Protein AF-A0A8R2M0D0-F1 (afdb_monomer)

pLDDT: mean 74.2, std 26.83, range [22.42, 98.44]

Sequence (277 aa):
MDLNPAKCYSIHFSRRKTRSHYNYTINHSIIKEVDSIRDLGVEVDRELRFHVHIEKICSKAFKSLGFVLRNSRDFTRPETKILLYNSYVRSTLEYCSVTWNPFYDVYKKKLERVQKRFLWHLAFSCNVAKTIQSYPARLKYFHMSSLSERRRTLDLLFLHKLVNEEYDAPDLLSLLNFNVPLTSTRASKLMVFRVPRFYTNLASASASRSNGGVPASTHAASNETLQYPQDALSHFQVLNRRLDRRRTPDADALDSNMFIGITSSGDNVNSHYDYLI

Nearest PDB structures (foldseek):
  2odm-assembly1_B  TM=5.459E-01  e=6.575E+00  Staphylococcus aureus subsp. aureus MW2
  5jsb-assembly1_B  TM=2.958E-01  e=6.575E+00  synthetic construct

Foldseek 3Di:
DADDLVQFADEDADPDPDDDDDFDDGPNHTHHYDQWDADPNQIAGSDRQSPVVLVVLLVQLLVQLVVLCVVCVPPLDLVVSVVSSVVRRLCSLQVVCLRNVHPDVVSLVSSQVSVVVSLCSSCVSVVNNVVQPDPVSSCVVSVHDGSNVVSLVVNVVVVVCLVVVVDDDVVVVVPFAADDDPDDDPVSVVGRGDQDDDPDPSSCSVRCSVDPDDPPDDPDDDDDDPDDPCVVVVVVVVVVVVVVVPDDPPPPDDDDDDDDDTDRDDDDDDDDDDDDD

Mean predicted aligned error: 14.59 Å

Secondary structure (DSSP, 8-state):
----GGG-EE----S-SSPPP---EETTEEPEE-SEEEETTEEEETT---HHHHHHHHHHHHHHHHHHHHHTTT---HHHHHHHIIIIIIHHHHTTHHHH--SSHHHHHHHHHHHHHHHHHHHHHTT-TTT--SHHHHHHHTT---HHHHHHHHHHHHHHHHHTTSS--HHHHHT--B---SS--TTGGG--B-PPP-SSHHHHHHHGGGS----S----------PPPTHHHHHHHHHHHHHHTT--S----------------------------

Organism: Bombyx mori (NCBI:txid7091)

Structure (mmCIF, N/CA/C/O backbone):
data_AF-A0A8R2M0D0-F1
#
_entry.id   AF-A0A8R2M0D0-F1
#
loop_
_atom_site.group_PDB
_atom_site.id
_atom_site.type_symbol
_atom_site.label_atom_id
_atom_site.label_alt_id
_atom_site.label_comp_id
_atom_site.label_asym_id
_atom_site.label_entity_id
_atom_site.label_seq_id
_atom_site.pdbx_PDB_ins_code
_atom_site.Cartn_x
_atom_site.Cartn_y
_atom_site.Cartn_z
_atom_site.occupancy
_atom_site.B_iso_or_equiv
_atom_site.auth_seq_id
_atom_site.auth_comp_id
_atom_site.auth_asym_id
_atom_site.auth_atom_id
_atom_site.pdbx_PDB_model_num
ATOM 1 N N . MET A 1 1 ? -5.957 -21.402 26.971 1.00 66.31 1 MET A N 1
ATOM 2 C CA . MET A 1 1 ? -4.767 -20.664 26.499 1.00 66.31 1 MET A CA 1
ATOM 3 C C . MET A 1 1 ? -4.801 -19.300 27.156 1.00 66.31 1 MET A C 1
ATOM 5 O O . MET A 1 1 ? -5.797 -18.610 26.978 1.00 66.31 1 MET A O 1
ATOM 9 N N . ASP A 1 2 ? -3.762 -18.932 27.902 1.00 85.25 2 ASP A N 1
ATOM 10 C CA . ASP A 1 2 ? -3.704 -17.628 28.570 1.00 85.25 2 ASP A CA 1
ATOM 11 C C . ASP A 1 2 ? -3.045 -16.583 27.665 1.00 85.25 2 ASP A C 1
ATOM 13 O O . ASP A 1 2 ? -2.029 -16.839 27.015 1.00 85.25 2 ASP A O 1
ATOM 17 N N . LEU A 1 3 ? -3.637 -15.390 27.606 1.00 86.75 3 LEU A N 1
ATOM 18 C CA . LEU A 1 3 ? -3.110 -14.261 26.841 1.00 86.75 3 LEU A CA 1
ATOM 19 C C . LEU A 1 3 ? -1.944 -13.605 27.588 1.00 86.75 3 LEU A C 1
ATOM 21 O O . LEU A 1 3 ? -2.006 -13.426 28.800 1.00 86.75 3 LEU A O 1
ATOM 25 N N . ASN A 1 4 ? -0.906 -13.185 26.857 1.00 89.94 4 ASN A N 1
ATOM 26 C CA . ASN A 1 4 ? 0.204 -12.407 27.414 1.00 89.94 4 ASN A CA 1
ATOM 27 C C . ASN A 1 4 ? -0.151 -10.904 27.425 1.00 89.94 4 ASN A C 1
ATOM 29 O O . ASN A 1 4 ? -0.124 -10.283 26.353 1.00 89.94 4 ASN A O 1
ATOM 33 N N . PRO A 1 5 ? -0.413 -10.279 28.593 1.00 90.12 5 PRO A N 1
ATOM 34 C CA . PRO A 1 5 ? -0.849 -8.883 28.655 1.00 90.12 5 PRO A CA 1
ATOM 35 C C . PRO A 1 5 ? 0.192 -7.897 28.112 1.00 90.12 5 PRO A C 1
ATOM 37 O O . PRO A 1 5 ? -0.176 -6.876 27.542 1.00 90.12 5 PRO A O 1
ATOM 40 N N . ALA A 1 6 ? 1.488 -8.219 28.201 1.00 89.00 6 ALA A N 1
ATOM 41 C CA . ALA A 1 6 ? 2.561 -7.351 27.710 1.00 89.00 6 ALA A CA 1
ATOM 42 C C . ALA A 1 6 ? 2.591 -7.224 26.175 1.00 89.00 6 ALA A C 1
ATOM 44 O O . ALA A 1 6 ? 3.166 -6.273 25.642 1.00 89.00 6 ALA A O 1
ATOM 45 N N . LYS A 1 7 ? 1.977 -8.177 25.461 1.00 89.69 7 LYS A N 1
ATOM 46 C CA . LYS A 1 7 ? 1.808 -8.152 23.998 1.00 89.69 7 LYS A CA 1
ATOM 47 C C . LYS A 1 7 ? 0.428 -7.646 23.567 1.00 89.69 7 LYS A C 1
ATOM 49 O O . LYS A 1 7 ? 0.161 -7.589 22.369 1.00 89.69 7 LYS A O 1
ATOM 54 N N . CYS A 1 8 ? -0.443 -7.313 24.518 1.00 91.31 8 CYS A N 1
ATOM 55 C CA . CYS A 1 8 ? -1.776 -6.793 24.251 1.00 91.31 8 CYS A CA 1
ATOM 56 C C . CYS A 1 8 ? -1.748 -5.263 24.278 1.00 91.31 8 CYS A C 1
ATOM 58 O O . CYS A 1 8 ? -1.132 -4.650 25.151 1.00 91.31 8 CYS A O 1
ATOM 60 N N . TYR A 1 9 ? -2.452 -4.645 23.335 1.00 92.06 9 TYR A N 1
ATOM 61 C CA . TYR A 1 9 ? -2.593 -3.196 23.243 1.00 92.06 9 TYR A CA 1
ATOM 62 C C . TYR A 1 9 ? -4.064 -2.844 23.039 1.00 92.06 9 TYR A C 1
ATOM 64 O O . TYR A 1 9 ? -4.801 -3.613 22.422 1.00 92.06 9 TYR A O 1
ATOM 72 N N . SER A 1 10 ? -4.487 -1.684 23.534 1.00 92.06 10 SER A N 1
ATOM 73 C CA . SER A 1 10 ? -5.809 -1.129 23.255 1.00 92.06 10 SER A CA 1
ATOM 74 C C . SER A 1 10 ? -5.682 0.051 22.298 1.00 92.06 10 SER A C 1
ATOM 76 O O . SER A 1 10 ? -4.797 0.898 22.426 1.00 92.06 10 SER A O 1
ATOM 78 N N . ILE A 1 11 ? -6.573 0.107 21.314 1.00 91.94 11 ILE A N 1
ATOM 79 C CA . ILE A 1 11 ? -6.695 1.231 20.389 1.00 91.94 11 ILE A CA 1
ATOM 80 C C . ILE A 1 11 ? -8.163 1.639 20.314 1.00 91.94 11 ILE A C 1
ATOM 82 O O . ILE A 1 11 ? -9.056 0.798 20.215 1.00 91.94 11 ILE A O 1
ATOM 86 N N . HIS A 1 12 ? -8.417 2.942 20.392 1.00 89.50 12 HIS A N 1
ATOM 87 C CA . HIS A 1 12 ? -9.766 3.493 20.396 1.00 89.50 12 HIS A CA 1
ATOM 88 C C . HIS A 1 12 ? -10.077 4.180 19.072 1.00 89.50 12 HIS A C 1
ATOM 90 O O . HIS A 1 12 ? -9.453 5.181 18.717 1.00 89.50 12 HIS A O 1
ATOM 96 N N . PHE A 1 13 ? -11.101 3.685 18.381 1.00 89.75 13 PHE A N 1
ATOM 97 C CA . PHE A 1 13 ? -11.628 4.304 17.169 1.00 89.75 13 PHE A CA 1
ATOM 98 C C . PHE A 1 13 ? -12.876 5.117 17.510 1.00 89.75 13 PHE A C 1
ATOM 100 O 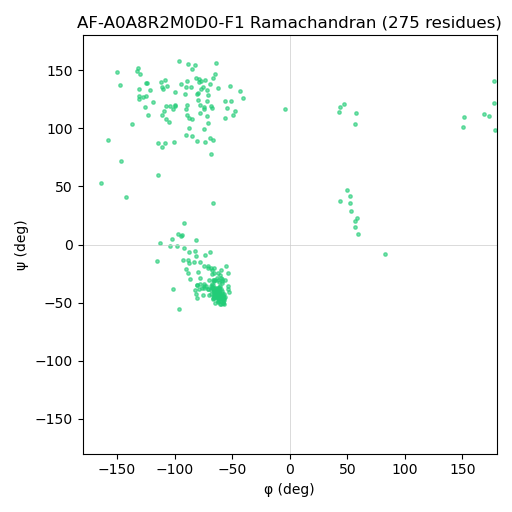O . PHE A 1 13 ? -13.868 4.588 18.009 1.00 89.75 13 PHE A O 1
ATOM 107 N N . SER A 1 14 ? -12.841 6.424 17.255 1.00 86.81 14 SER A N 1
ATOM 108 C CA . SER A 1 14 ? -13.975 7.311 17.514 1.00 86.81 14 SER A CA 1
ATOM 109 C C . SER A 1 14 ? -13.999 8.476 16.536 1.00 86.81 14 SER A C 1
ATOM 111 O O . SER A 1 14 ? -12.964 8.974 16.104 1.00 86.81 14 SER A O 1
ATOM 113 N N . ARG A 1 15 ? -15.208 8.947 16.214 1.00 83.75 15 ARG A N 1
ATOM 114 C CA . ARG A 1 15 ? -15.416 10.197 15.461 1.00 83.75 15 ARG A CA 1
ATOM 115 C C . ARG A 1 15 ? -15.482 11.430 16.369 1.00 83.75 15 ARG A C 1
ATOM 117 O O . ARG A 1 15 ? -15.586 12.548 15.868 1.00 83.75 15 ARG A O 1
ATOM 124 N N . ARG A 1 16 ? -15.483 11.247 17.695 1.00 85.25 16 ARG A N 1
ATOM 125 C CA . ARG A 1 16 ? -15.516 12.351 18.664 1.00 85.25 16 ARG A CA 1
ATOM 126 C C . ARG A 1 16 ? -14.148 13.033 18.709 1.00 85.25 16 ARG A C 1
ATOM 128 O O . ARG A 1 16 ? -13.123 12.368 18.656 1.00 85.25 16 ARG A O 1
ATOM 135 N N . LYS A 1 17 ? -14.142 14.365 18.832 1.00 79.94 17 LYS A N 1
ATOM 136 C CA . LYS A 1 17 ? -12.901 15.149 18.982 1.00 79.94 17 LYS A CA 1
ATOM 137 C C . LYS A 1 17 ? -12.241 14.938 20.345 1.00 79.94 17 LYS A C 1
ATOM 139 O O . LYS A 1 17 ? -11.028 15.058 20.460 1.00 79.94 17 LYS A O 1
ATOM 144 N N . THR A 1 18 ? -13.043 14.674 21.372 1.00 83.19 18 THR A N 1
ATOM 145 C CA . THR A 1 18 ? -12.571 14.447 22.735 1.00 83.19 18 THR A CA 1
ATOM 146 C C . THR A 1 18 ? -12.193 12.986 22.928 1.00 83.19 18 THR A C 1
ATOM 148 O O . THR A 1 18 ? -12.913 12.079 22.501 1.00 83.19 18 THR A O 1
ATOM 151 N N . ARG A 1 19 ? -11.043 12.769 23.568 1.00 79.50 19 ARG A N 1
ATOM 152 C CA . ARG A 1 19 ? -10.511 11.439 23.853 1.00 79.50 19 ARG A CA 1
ATOM 153 C C . ARG A 1 19 ? -11.212 10.875 25.086 1.00 79.50 19 ARG A C 1
ATOM 155 O O . ARG A 1 19 ? -11.305 11.550 26.108 1.00 79.50 19 ARG A O 1
ATOM 162 N N . SER A 1 20 ? -11.721 9.654 24.974 1.00 78.25 20 SER A N 1
ATOM 163 C CA . SER A 1 20 ? -12.230 8.898 26.116 1.00 78.25 20 SER A CA 1
ATOM 164 C C . SER A 1 20 ? -11.167 7.881 26.500 1.00 78.25 20 SER A C 1
ATOM 166 O O . SER A 1 20 ? -10.828 7.027 25.686 1.00 78.25 20 SER A O 1
ATOM 168 N N . HIS A 1 21 ? -10.623 8.019 27.705 1.00 81.50 21 HIS A N 1
ATOM 169 C CA . HIS A 1 21 ? -9.626 7.101 28.240 1.00 81.50 21 HIS A CA 1
ATOM 170 C C . HIS A 1 21 ? -10.317 5.988 29.015 1.00 81.50 21 HIS A C 1
ATOM 172 O O . HIS A 1 21 ? -11.152 6.260 29.880 1.00 81.50 21 HIS A O 1
ATOM 178 N N . TYR A 1 22 ? -9.954 4.748 28.703 1.00 85.38 22 TYR A N 1
ATOM 179 C CA . TYR A 1 22 ? -10.452 3.568 29.393 1.00 85.38 22 TYR A CA 1
ATOM 180 C C . TYR A 1 22 ? -9.278 2.679 29.785 1.00 85.38 22 TYR A C 1
ATOM 182 O O . TYR A 1 22 ? -8.452 2.314 28.951 1.00 85.38 22 TYR A O 1
ATOM 190 N N . ASN A 1 23 ? -9.230 2.307 31.062 1.00 89.81 23 ASN A N 1
ATOM 191 C CA . ASN A 1 23 ? -8.230 1.381 31.574 1.00 89.81 23 ASN A CA 1
ATOM 192 C C . ASN A 1 23 ? -8.770 -0.041 31.450 1.00 89.81 23 ASN A C 1
ATOM 194 O O . ASN A 1 23 ? -9.498 -0.515 32.321 1.00 89.81 23 ASN A O 1
ATOM 198 N N . TYR A 1 24 ? -8.431 -0.712 30.352 1.00 91.31 24 TYR A N 1
ATOM 199 C CA . TYR A 1 24 ? -8.717 -2.135 30.200 1.00 91.31 24 TYR A CA 1
ATOM 200 C C . TYR A 1 24 ? -7.693 -2.965 30.961 1.00 91.31 24 TYR A C 1
ATOM 202 O O . TYR A 1 24 ? -6.505 -2.638 30.972 1.00 91.31 24 TYR A O 1
ATOM 210 N N . THR A 1 25 ? -8.145 -4.060 31.563 1.00 92.81 25 THR A N 1
ATOM 211 C CA . THR A 1 25 ? -7.284 -5.003 32.274 1.00 92.81 25 THR A CA 1
ATOM 212 C C . THR A 1 25 ? -7.462 -6.416 31.721 1.00 92.81 25 THR A C 1
ATOM 214 O O . THR A 1 25 ? -8.575 -6.845 31.430 1.00 92.81 25 THR A O 1
ATOM 217 N N . ILE A 1 26 ? -6.353 -7.143 31.569 1.00 92.19 26 ILE A N 1
ATOM 218 C CA . ILE A 1 26 ? -6.315 -8.589 31.296 1.00 92.19 26 ILE A CA 1
ATOM 219 C C . ILE A 1 26 ? -5.456 -9.212 32.387 1.00 92.19 26 ILE A C 1
ATOM 221 O O . ILE A 1 26 ? -4.339 -8.751 32.612 1.00 92.19 26 ILE A O 1
ATOM 225 N N . ASN A 1 27 ? -5.959 -10.242 33.073 1.00 89.94 27 ASN A N 1
ATOM 226 C CA . ASN A 1 27 ? -5.247 -10.919 34.168 1.00 89.94 27 ASN A CA 1
ATOM 227 C C . ASN A 1 27 ? -4.688 -9.921 35.201 1.00 89.94 27 ASN A C 1
ATOM 229 O O . ASN A 1 27 ? -3.510 -9.956 35.550 1.00 89.94 27 ASN A O 1
ATOM 233 N N . HIS A 1 28 ? -5.524 -8.960 35.613 1.00 90.50 28 HIS A N 1
ATOM 234 C CA . HIS A 1 28 ? -5.175 -7.858 36.525 1.00 90.50 28 HIS A CA 1
ATOM 235 C C . HIS A 1 28 ? -4.040 -6.926 36.052 1.00 90.50 28 HIS A C 1
ATOM 237 O O . HIS A 1 28 ? -3.617 -6.045 36.795 1.00 90.50 28 HIS A O 1
ATOM 243 N N . SER A 1 29 ? -3.584 -7.062 34.806 1.00 92.06 29 SER A N 1
ATOM 244 C CA . SER A 1 29 ? -2.584 -6.192 34.186 1.00 92.06 29 SER A CA 1
ATOM 245 C C . SER A 1 29 ? -3.262 -5.159 33.293 1.00 92.06 29 SER A C 1
ATOM 247 O O . SER A 1 29 ? -4.110 -5.510 32.472 1.00 92.06 29 SER A O 1
ATOM 249 N N . ILE A 1 30 ? -2.893 -3.885 33.437 1.00 92.69 30 ILE A N 1
ATOM 250 C CA . ILE A 1 30 ? -3.431 -2.799 32.606 1.00 92.69 30 ILE A CA 1
ATOM 251 C C . ILE A 1 30 ? -2.880 -2.928 31.184 1.00 92.69 30 ILE A C 1
ATOM 253 O O . ILE A 1 30 ? -1.667 -3.011 30.980 1.00 92.69 30 ILE A O 1
ATOM 257 N N . ILE A 1 31 ? -3.773 -2.915 30.198 1.00 94.31 31 ILE A N 1
ATOM 258 C CA . ILE A 1 31 ? -3.412 -2.910 28.782 1.00 94.31 31 ILE A CA 1
ATOM 259 C C . ILE A 1 31 ? -2.961 -1.506 28.388 1.00 94.31 31 ILE A C 1
ATOM 261 O O . ILE A 1 31 ? -3.625 -0.511 28.684 1.00 94.31 31 ILE A O 1
ATOM 265 N N . LYS A 1 32 ? -1.846 -1.425 27.665 1.00 92.19 32 LYS A N 1
ATOM 266 C CA . LYS A 1 32 ? -1.332 -0.156 27.155 1.00 92.19 32 LYS A CA 1
ATOM 267 C C . LYS A 1 32 ? -2.198 0.374 26.006 1.00 92.19 32 LYS A C 1
ATOM 269 O O . LYS A 1 32 ? -2.315 -0.281 24.970 1.00 92.19 32 LYS A O 1
ATOM 274 N N . GLU A 1 33 ? -2.705 1.596 26.163 1.00 92.44 33 GLU A N 1
ATOM 275 C CA . GLU A 1 33 ? -3.341 2.358 25.081 1.00 92.44 33 GLU A CA 1
ATOM 276 C C . GLU A 1 33 ? -2.283 2.847 24.075 1.00 92.44 33 GLU A C 1
ATOM 278 O O . GLU A 1 33 ? -1.238 3.386 24.460 1.00 92.44 33 GLU A O 1
ATOM 283 N N . VAL A 1 34 ? -2.539 2.662 22.779 1.00 92.38 34 VAL A N 1
ATOM 284 C CA . VAL A 1 34 ? -1.658 3.089 21.681 1.00 92.38 34 VAL A CA 1
ATOM 285 C C . VAL A 1 34 ? -2.435 3.832 20.594 1.00 92.38 34 VAL A C 1
ATOM 287 O O . VAL A 1 34 ? -3.615 3.586 20.363 1.00 92.38 34 VAL A O 1
ATOM 290 N N . ASP A 1 35 ? -1.754 4.736 19.885 1.00 91.00 35 ASP A N 1
ATOM 291 C CA . ASP A 1 35 ? -2.341 5.491 18.764 1.00 91.00 35 ASP A CA 1
ATOM 292 C C . ASP A 1 35 ? -2.229 4.765 17.410 1.00 91.00 35 ASP A C 1
ATOM 294 O O . ASP A 1 35 ? -2.899 5.137 16.444 1.00 91.00 35 ASP A O 1
ATOM 298 N N . SER A 1 36 ? -1.364 3.753 17.331 1.00 92.31 36 SER A N 1
ATOM 299 C CA . SER A 1 36 ? -1.115 2.940 16.142 1.00 92.31 36 SER A CA 1
ATOM 300 C C . SER A 1 36 ? -0.760 1.519 16.563 1.00 92.31 36 SER A C 1
ATOM 302 O O . SER A 1 36 ? 0.020 1.332 17.502 1.00 92.31 36 SER A O 1
ATOM 304 N N . ILE A 1 37 ? -1.307 0.530 15.863 1.00 93.69 37 ILE A N 1
ATOM 305 C CA . ILE A 1 37 ? -1.013 -0.888 16.071 1.00 93.69 37 ILE A CA 1
ATOM 306 C C . ILE A 1 37 ? -0.681 -1.556 14.741 1.00 93.69 37 ILE A C 1
ATOM 308 O O . ILE A 1 37 ? -1.197 -1.184 13.686 1.00 93.69 37 ILE A O 1
ATOM 312 N N . ARG A 1 38 ? 0.212 -2.545 14.784 1.00 93.38 38 ARG A N 1
ATOM 313 C CA . ARG A 1 38 ? 0.515 -3.380 13.627 1.00 93.38 38 ARG A CA 1
ATOM 314 C C . ARG A 1 38 ? -0.244 -4.692 13.735 1.00 93.38 38 ARG A C 1
ATOM 316 O O . ARG A 1 38 ? 0.019 -5.461 14.651 1.00 93.38 38 ARG A O 1
ATOM 323 N N . ASP A 1 39 ? -1.091 -4.952 12.753 1.00 91.06 39 ASP A N 1
ATOM 324 C CA . ASP A 1 39 ? -1.892 -6.162 12.647 1.00 91.06 39 ASP A CA 1
ATOM 325 C C . ASP A 1 39 ? -1.685 -6.808 11.270 1.00 91.06 39 ASP A C 1
ATOM 327 O O . ASP A 1 39 ? -1.761 -6.133 10.242 1.00 91.06 39 ASP A O 1
ATOM 331 N N . LEU A 1 40 ? -1.327 -8.097 11.257 1.00 91.81 40 LEU A N 1
ATOM 332 C CA . LEU A 1 40 ? -1.004 -8.883 10.058 1.00 91.81 40 LEU A CA 1
ATOM 333 C C . LEU A 1 40 ? -0.117 -8.119 9.057 1.00 91.81 40 LEU A C 1
ATOM 335 O O . LEU A 1 40 ? -0.282 -8.192 7.847 1.00 91.81 40 LEU A O 1
ATOM 339 N N . GLY A 1 41 ? 0.838 -7.331 9.557 1.00 91.81 41 GLY A N 1
ATOM 340 C CA . GLY A 1 41 ? 1.754 -6.544 8.730 1.00 91.81 41 GLY A CA 1
ATOM 341 C C . GLY A 1 41 ? 1.224 -5.191 8.232 1.00 91.81 41 GLY A C 1
ATOM 342 O O . GLY A 1 41 ? 2.036 -4.410 7.723 1.00 91.81 41 GLY A O 1
ATOM 343 N N . VAL A 1 42 ? -0.057 -4.879 8.428 1.00 95.19 42 VAL A N 1
ATOM 344 C CA . VAL A 1 42 ? -0.676 -3.568 8.186 1.00 95.19 42 VAL A CA 1
ATOM 345 C C . VAL A 1 42 ? -0.575 -2.718 9.448 1.00 95.19 42 VAL A C 1
ATOM 347 O O . VAL A 1 42 ? -0.691 -3.220 10.556 1.00 95.19 42 VAL A O 1
ATOM 350 N N . GLU A 1 43 ? -0.302 -1.426 9.295 1.00 95.00 43 GLU A N 1
ATOM 351 C CA . GLU A 1 43 ? -0.280 -0.505 10.430 1.00 95.00 43 GLU A CA 1
ATOM 352 C C . GLU A 1 43 ? -1.549 0.335 10.420 1.00 95.00 43 GLU A C 1
ATOM 354 O O . GLU A 1 43 ? -1.822 1.047 9.452 1.00 95.00 43 GLU A O 1
ATOM 359 N N . VAL A 1 44 ? -2.322 0.209 11.490 1.00 93.50 44 VAL A N 1
ATOM 360 C CA . VAL A 1 44 ? -3.628 0.829 11.656 1.00 93.50 44 VAL A CA 1
ATOM 361 C C . VAL A 1 44 ? -3.487 1.929 12.696 1.00 93.50 44 VAL A C 1
ATOM 363 O O . VAL A 1 44 ? -3.198 1.661 13.861 1.00 93.50 44 VAL A O 1
ATOM 366 N N . ASP A 1 45 ? -3.675 3.171 12.266 1.00 92.12 45 ASP A N 1
ATOM 367 C CA . ASP A 1 45 ? -3.741 4.325 13.152 1.00 92.12 45 ASP A CA 1
ATOM 368 C C . ASP A 1 45 ? -5.176 4.562 13.631 1.00 92.12 45 ASP A C 1
ATOM 370 O O . ASP A 1 45 ? -6.139 4.224 12.943 1.00 92.12 45 ASP A O 1
ATOM 374 N N . ARG A 1 46 ? -5.333 5.207 14.790 1.00 89.19 46 ARG A N 1
ATOM 375 C CA . ARG A 1 46 ? -6.645 5.524 15.391 1.00 89.19 46 ARG A CA 1
ATOM 376 C C . ARG A 1 46 ? -7.600 6.288 14.462 1.00 89.19 46 ARG A C 1
ATOM 378 O O . ARG A 1 46 ? -8.812 6.255 14.651 1.00 89.19 46 ARG A O 1
ATOM 385 N N . GLU A 1 47 ? -7.057 7.016 13.484 1.00 87.94 47 GLU A N 1
ATOM 386 C CA . GLU A 1 47 ? -7.824 7.808 12.517 1.00 87.94 47 GLU A CA 1
ATOM 387 C C . GLU A 1 47 ? -8.158 7.024 11.238 1.00 87.94 47 GLU A C 1
ATOM 389 O O . GLU A 1 47 ? -8.837 7.565 10.363 1.00 87.94 47 GLU A O 1
ATOM 394 N N . LEU A 1 48 ? -7.686 5.776 11.118 1.00 89.44 48 LEU A N 1
ATOM 395 C CA . LEU A 1 48 ? -7.831 4.912 9.942 1.00 89.44 48 LEU A CA 1
ATOM 396 C C . LEU A 1 48 ? -7.371 5.599 8.644 1.00 89.44 48 LEU A C 1
ATOM 398 O O . LEU A 1 48 ? -7.966 5.425 7.577 1.00 89.44 48 LEU A O 1
ATOM 402 N N . ARG A 1 49 ? -6.321 6.428 8.722 1.00 87.88 49 ARG A N 1
ATOM 403 C CA . ARG A 1 49 ? -5.787 7.173 7.570 1.00 87.88 49 ARG A CA 1
ATOM 404 C C . ARG A 1 49 ? -4.711 6.401 6.822 1.00 87.88 49 ARG A C 1
ATOM 406 O O . ARG A 1 49 ? -4.434 6.741 5.671 1.00 87.88 49 ARG A O 1
ATOM 413 N N . PHE A 1 50 ? -4.072 5.422 7.463 1.00 92.81 50 PHE A N 1
ATOM 414 C CA . PHE A 1 50 ? -3.024 4.560 6.901 1.00 92.81 50 PHE A CA 1
ATOM 415 C C . PHE A 1 50 ? -1.808 5.305 6.331 1.00 92.81 50 PHE A C 1
ATOM 417 O O . PHE A 1 50 ? -0.991 4.731 5.611 1.00 92.81 50 PHE A O 1
ATOM 424 N N . HIS A 1 51 ? -1.641 6.590 6.649 1.00 93.38 51 HIS A N 1
ATOM 425 C CA . HIS A 1 51 ? -0.537 7.385 6.126 1.00 93.38 51 HIS A CA 1
ATOM 426 C C . HIS A 1 51 ? 0.809 6.818 6.590 1.00 93.38 51 HIS A C 1
ATOM 428 O O . HIS A 1 51 ? 1.661 6.543 5.749 1.00 93.38 51 HIS A O 1
ATOM 434 N N . VAL A 1 52 ? 0.961 6.535 7.889 1.00 93.88 52 VAL A N 1
ATOM 435 C CA . VAL A 1 52 ? 2.171 5.920 8.462 1.00 93.88 52 VAL A CA 1
ATOM 436 C C . VAL A 1 52 ? 2.487 4.591 7.773 1.00 93.88 52 VAL A C 1
ATOM 438 O O . VAL A 1 52 ? 3.623 4.368 7.347 1.00 93.88 52 VAL A O 1
ATOM 441 N N . HIS A 1 53 ? 1.470 3.747 7.569 1.00 96.06 53 HIS A N 1
ATOM 442 C CA . HIS A 1 53 ? 1.616 2.487 6.848 1.00 96.06 53 HIS A CA 1
ATOM 443 C C . HIS A 1 53 ? 2.174 2.704 5.437 1.00 96.06 53 HIS A C 1
ATOM 445 O O . HIS A 1 53 ? 3.189 2.105 5.071 1.00 96.06 53 HIS A O 1
ATOM 451 N N . ILE A 1 54 ? 1.564 3.611 4.667 1.00 96.88 54 ILE A N 1
ATOM 452 C CA . ILE A 1 54 ? 1.969 3.924 3.291 1.00 96.88 54 ILE A CA 1
ATOM 453 C C . ILE A 1 54 ? 3.420 4.417 3.245 1.00 96.88 54 ILE A C 1
ATOM 455 O O . ILE A 1 54 ? 4.184 4.033 2.355 1.00 96.88 54 ILE A O 1
ATOM 459 N N . GLU A 1 55 ? 3.839 5.240 4.203 1.00 96.06 55 GLU A N 1
ATOM 460 C CA . GLU A 1 55 ? 5.221 5.714 4.286 1.00 96.06 55 GLU A CA 1
ATOM 461 C C . GLU A 1 55 ? 6.214 4.591 4.567 1.00 96.06 55 GLU A C 1
ATOM 463 O O . GLU A 1 55 ? 7.262 4.518 3.907 1.00 96.06 55 GLU A O 1
ATOM 468 N N . LYS A 1 56 ? 5.874 3.683 5.485 1.00 96.56 56 LYS A N 1
ATOM 469 C CA . LYS A 1 56 ? 6.708 2.521 5.803 1.00 96.56 56 LYS A CA 1
ATOM 470 C C . LYS A 1 56 ? 6.813 1.564 4.619 1.00 96.56 56 LYS A C 1
ATOM 472 O O . LYS A 1 56 ? 7.934 1.182 4.269 1.00 96.56 56 LYS A O 1
ATOM 477 N N . ILE A 1 57 ? 5.710 1.226 3.946 1.00 97.62 57 ILE A N 1
ATOM 478 C CA . ILE A 1 57 ? 5.757 0.329 2.777 1.00 97.62 57 ILE A CA 1
ATOM 479 C C . ILE A 1 57 ? 6.472 0.980 1.591 1.00 97.62 57 ILE A C 1
ATOM 481 O O . ILE A 1 57 ? 7.249 0.300 0.928 1.00 97.62 57 ILE A O 1
ATOM 485 N N . CYS A 1 58 ? 6.317 2.291 1.359 1.00 98.00 58 CYS A N 1
ATOM 486 C CA . CYS A 1 58 ? 7.077 3.000 0.323 1.00 98.00 58 CYS A CA 1
ATOM 487 C C . CYS A 1 58 ? 8.578 2.958 0.622 1.00 98.00 58 CYS A C 1
ATOM 489 O O . CYS A 1 58 ? 9.380 2.670 -0.265 1.00 98.00 58 CYS A O 1
ATOM 491 N N . SER A 1 59 ? 8.966 3.212 1.872 1.00 98.06 59 SER A N 1
ATOM 492 C CA . SER A 1 59 ? 10.369 3.171 2.296 1.00 98.06 59 SER A CA 1
ATOM 493 C C . SER A 1 59 ? 10.954 1.765 2.155 1.00 98.06 59 SER A C 1
ATOM 495 O O . SER A 1 59 ? 12.048 1.601 1.612 1.00 98.06 59 SER A O 1
ATOM 497 N N . LYS A 1 60 ? 10.207 0.735 2.571 1.00 97.88 60 LYS A N 1
ATOM 498 C CA . LYS A 1 60 ? 10.581 -0.673 2.378 1.00 97.88 60 LYS A CA 1
ATOM 499 C C . LYS A 1 60 ? 10.717 -1.010 0.892 1.00 97.88 60 LYS A C 1
ATOM 501 O O . LYS A 1 60 ? 11.727 -1.578 0.489 1.00 97.88 60 LYS A O 1
ATOM 506 N N . ALA A 1 61 ? 9.762 -0.590 0.069 1.00 98.31 61 ALA A N 1
ATOM 507 C CA . ALA A 1 61 ? 9.772 -0.824 -1.367 1.00 98.31 61 ALA A CA 1
ATOM 508 C C . ALA A 1 61 ? 10.940 -0.115 -2.070 1.00 98.31 61 ALA A C 1
ATOM 510 O O . ALA A 1 61 ? 11.552 -0.707 -2.952 1.00 98.31 61 ALA A O 1
ATOM 511 N N . PHE A 1 62 ? 11.320 1.101 -1.664 1.00 98.44 62 PHE A N 1
ATOM 512 C CA . PHE A 1 62 ? 12.517 1.768 -2.192 1.00 98.44 62 PHE A CA 1
ATOM 513 C C . PHE A 1 62 ? 13.812 1.046 -1.809 1.00 98.44 62 PHE A C 1
ATOM 515 O O . PHE A 1 62 ? 14.703 0.925 -2.652 1.00 98.44 62 PHE A O 1
ATOM 522 N N . LYS A 1 63 ? 13.916 0.525 -0.578 1.00 98.19 63 LYS A N 1
ATOM 523 C CA . LYS A 1 63 ? 15.058 -0.308 -0.161 1.00 98.19 63 LYS A CA 1
ATOM 524 C C . LYS A 1 63 ? 15.142 -1.581 -1.008 1.00 98.19 63 LYS A C 1
ATOM 526 O O . LYS A 1 63 ? 16.198 -1.855 -1.580 1.00 98.19 63 LYS A O 1
ATOM 531 N N . SER A 1 64 ? 14.025 -2.295 -1.164 1.00 98.00 64 SER A N 1
ATOM 532 C CA . SER A 1 64 ? 13.938 -3.483 -2.024 1.00 98.00 64 SER A CA 1
ATOM 533 C C . SER A 1 64 ? 14.221 -3.156 -3.489 1.00 98.00 64 SER A C 1
ATOM 535 O O . SER A 1 64 ? 14.903 -3.918 -4.163 1.00 98.00 64 SER A O 1
ATOM 537 N N . LEU A 1 65 ? 13.771 -2.003 -3.988 1.00 98.31 65 LEU A N 1
ATOM 538 C CA . LEU A 1 65 ? 14.075 -1.544 -5.341 1.00 98.31 65 LEU A CA 1
ATOM 539 C C . LEU A 1 65 ? 15.577 -1.314 -5.513 1.00 98.31 65 LEU A C 1
ATOM 541 O O . LEU A 1 65 ? 16.148 -1.770 -6.496 1.00 98.31 65 LEU A O 1
ATOM 545 N N . GLY A 1 66 ? 16.233 -0.653 -4.557 1.00 97.81 66 GLY A N 1
ATOM 546 C CA . GLY A 1 66 ? 17.686 -0.486 -4.571 1.00 97.81 66 GLY A CA 1
ATOM 547 C C . GLY A 1 66 ? 18.423 -1.826 -4.579 1.00 97.81 66 GLY A C 1
ATOM 548 O O . GLY A 1 66 ? 19.380 -1.990 -5.332 1.00 97.81 66 GLY A O 1
ATOM 549 N N . PHE A 1 67 ? 17.952 -2.799 -3.794 1.00 97.38 67 PHE A N 1
ATOM 550 C CA . PHE A 1 67 ? 18.474 -4.166 -3.815 1.00 97.38 67 PHE A CA 1
ATOM 551 C C . PHE A 1 67 ? 18.298 -4.826 -5.190 1.00 97.38 67 PHE A C 1
ATOM 553 O O . PHE A 1 67 ? 19.280 -5.305 -5.752 1.00 97.38 67 PHE A O 1
ATOM 560 N N . VAL A 1 68 ? 17.090 -4.801 -5.762 1.00 97.38 68 VAL A N 1
ATOM 561 C CA . VAL A 1 68 ? 16.814 -5.373 -7.090 1.00 97.38 68 VAL A CA 1
ATOM 562 C C . VAL A 1 68 ? 17.712 -4.730 -8.141 1.00 97.38 68 VAL A C 1
ATOM 564 O O . VAL A 1 68 ? 18.396 -5.438 -8.866 1.00 97.38 68 VAL A O 1
ATOM 567 N N . LEU A 1 69 ? 17.781 -3.399 -8.194 1.00 95.94 69 LEU A N 1
ATOM 568 C CA . LEU A 1 69 ? 18.564 -2.692 -9.209 1.00 95.94 69 LEU A CA 1
ATOM 569 C C . LEU A 1 69 ? 20.060 -3.025 -9.135 1.00 95.94 69 LEU A C 1
ATOM 571 O O . LEU A 1 69 ? 20.667 -3.243 -10.178 1.00 95.94 69 LEU A O 1
ATOM 575 N N . ARG A 1 70 ? 20.638 -3.128 -7.930 1.00 95.62 70 ARG A N 1
ATOM 576 C CA . ARG A 1 70 ? 22.053 -3.504 -7.758 1.00 95.62 70 ARG A CA 1
ATOM 577 C C . ARG A 1 70 ? 22.339 -4.936 -8.203 1.00 95.62 70 ARG A C 1
ATOM 579 O O . ARG A 1 70 ? 23.314 -5.155 -8.908 1.00 95.62 70 ARG A O 1
ATOM 586 N N . ASN A 1 71 ? 21.484 -5.884 -7.823 1.00 95.31 71 ASN A N 1
ATOM 587 C CA . ASN A 1 71 ? 21.695 -7.308 -8.116 1.00 95.31 71 ASN A CA 1
ATOM 588 C C . ASN A 1 71 ? 21.234 -7.714 -9.524 1.00 95.31 71 ASN A C 1
ATOM 590 O O . ASN A 1 71 ? 21.578 -8.783 -10.004 1.00 95.31 71 ASN A O 1
ATOM 594 N N . SER A 1 72 ? 20.449 -6.870 -10.192 1.00 94.62 72 SER A N 1
ATOM 595 C CA . SER A 1 72 ? 19.950 -7.110 -11.551 1.00 94.62 72 SER A CA 1
ATOM 596 C C . SER A 1 72 ? 20.780 -6.439 -12.647 1.00 94.62 72 SER A C 1
ATOM 598 O O . SER A 1 72 ? 20.334 -6.384 -13.794 1.00 94.62 72 SER A O 1
ATOM 600 N N . ARG A 1 73 ? 21.948 -5.875 -12.307 1.00 90.25 73 ARG A N 1
ATOM 601 C CA . ARG A 1 73 ? 22.753 -5.063 -13.230 1.00 90.25 73 ARG A CA 1
ATOM 602 C C . ARG A 1 73 ? 23.130 -5.841 -14.490 1.00 90.25 73 ARG A C 1
ATOM 604 O O . ARG A 1 73 ? 22.955 -5.310 -15.584 1.00 90.25 73 ARG A O 1
ATOM 611 N N . ASP A 1 74 ? 23.546 -7.090 -14.315 1.00 91.56 74 ASP A N 1
ATOM 612 C CA . ASP A 1 74 ? 24.050 -7.944 -15.395 1.00 91.56 74 ASP A CA 1
ATOM 613 C C . ASP A 1 74 ? 22.927 -8.626 -16.192 1.00 91.56 74 ASP A C 1
ATOM 615 O O . ASP A 1 74 ? 23.169 -9.248 -17.225 1.00 91.56 74 ASP A O 1
ATOM 619 N N . PHE A 1 75 ? 21.666 -8.479 -15.764 1.00 92.88 75 PHE A N 1
ATOM 620 C CA . PHE A 1 75 ? 20.536 -8.965 -16.547 1.00 92.88 75 PHE A CA 1
ATOM 621 C C . PHE A 1 75 ? 20.286 -8.053 -17.750 1.00 92.88 75 PHE A C 1
ATOM 623 O O . PHE A 1 75 ? 19.902 -6.885 -17.620 1.00 92.88 75 PHE A O 1
ATOM 630 N N . THR A 1 76 ? 20.453 -8.625 -18.938 1.00 88.69 76 THR A N 1
ATOM 631 C CA . THR A 1 76 ? 20.223 -7.964 -20.230 1.00 88.69 76 THR A CA 1
ATOM 632 C C . THR A 1 76 ? 18.739 -7.874 -20.574 1.00 88.69 76 THR A C 1
ATOM 634 O O . THR A 1 76 ? 18.286 -6.886 -21.148 1.00 88.69 76 THR A O 1
ATOM 637 N N . ARG A 1 77 ? 17.959 -8.882 -20.171 1.00 93.62 77 ARG A N 1
ATOM 638 C CA . ARG A 1 77 ? 16.533 -8.992 -20.482 1.00 93.62 77 ARG A CA 1
ATOM 639 C C . ARG A 1 77 ? 15.668 -8.111 -19.569 1.00 93.62 77 ARG A C 1
ATOM 641 O O . ARG A 1 77 ? 15.722 -8.277 -18.342 1.00 93.62 77 ARG A O 1
ATOM 648 N N . PRO A 1 78 ? 14.832 -7.209 -20.120 1.00 93.69 78 PRO A N 1
ATOM 649 C CA . PRO A 1 78 ? 13.955 -6.367 -19.312 1.00 93.69 78 PRO A CA 1
ATOM 650 C C . PRO A 1 78 ? 12.893 -7.185 -18.570 1.00 93.69 78 PRO A C 1
ATOM 652 O O . PRO A 1 78 ? 12.534 -6.829 -17.446 1.00 93.69 78 PRO A O 1
ATOM 655 N N . GLU A 1 79 ? 12.445 -8.313 -19.128 1.00 95.50 79 GLU A N 1
ATOM 656 C CA . GLU A 1 79 ? 11.428 -9.165 -18.501 1.00 95.50 79 GLU A CA 1
ATOM 657 C C . GLU A 1 79 ? 11.914 -9.727 -17.159 1.00 95.50 79 GLU A C 1
ATOM 659 O O . GLU A 1 79 ? 11.162 -9.751 -16.185 1.00 95.50 79 GLU A O 1
ATOM 664 N N . THR A 1 80 ? 13.196 -10.095 -17.065 1.00 96.12 80 THR A N 1
ATOM 665 C CA . THR A 1 80 ? 13.812 -10.578 -15.820 1.00 96.12 80 THR A CA 1
ATOM 666 C C . THR A 1 80 ? 13.806 -9.495 -14.742 1.00 96.12 80 THR A C 1
ATOM 668 O O . THR A 1 80 ? 13.450 -9.748 -13.590 1.00 96.12 80 THR A O 1
ATOM 671 N N . LYS A 1 81 ? 14.137 -8.252 -15.112 1.00 96.25 81 LYS A N 1
ATOM 672 C CA . LYS A 1 81 ? 14.098 -7.102 -14.193 1.00 96.25 81 LYS A CA 1
ATOM 673 C C . LYS A 1 81 ? 12.671 -6.810 -13.724 1.00 96.25 81 LYS A C 1
ATOM 675 O O . LYS A 1 81 ? 12.461 -6.549 -12.538 1.00 96.25 81 LYS A O 1
ATOM 680 N N . ILE A 1 82 ? 11.691 -6.895 -14.626 1.00 97.19 82 ILE A N 1
ATOM 681 C CA . ILE A 1 82 ? 10.264 -6.740 -14.304 1.00 97.19 82 ILE A CA 1
ATOM 682 C C . ILE A 1 82 ? 9.804 -7.846 -13.348 1.00 97.19 82 ILE A C 1
ATOM 684 O O . ILE A 1 82 ? 9.126 -7.556 -12.362 1.00 97.19 82 ILE A O 1
ATOM 688 N N . LEU A 1 83 ? 10.205 -9.098 -13.579 1.00 97.12 83 LEU A N 1
ATOM 689 C CA . LEU A 1 83 ? 9.878 -10.221 -12.700 1.00 97.12 83 LEU A CA 1
ATOM 690 C C . LEU A 1 83 ? 10.414 -9.995 -11.280 1.00 97.12 83 LEU A C 1
ATOM 692 O O . LEU A 1 83 ? 9.668 -10.151 -10.310 1.00 97.12 83 LEU A O 1
ATOM 696 N N . LEU A 1 84 ? 11.668 -9.565 -11.140 1.00 97.25 84 LEU A N 1
ATOM 697 C CA . LEU A 1 84 ? 12.263 -9.257 -9.835 1.00 97.25 84 LEU A CA 1
ATOM 698 C C . LEU A 1 84 ? 11.551 -8.093 -9.141 1.00 97.25 84 LEU A C 1
ATOM 700 O O . LEU A 1 84 ? 11.218 -8.188 -7.957 1.00 97.25 84 LEU A O 1
ATOM 704 N N . TYR A 1 85 ? 11.248 -7.022 -9.876 1.00 97.88 85 TYR A N 1
ATOM 705 C CA . TYR A 1 85 ? 10.453 -5.910 -9.357 1.00 97.88 85 TYR A CA 1
ATOM 706 C C . TYR A 1 85 ? 9.088 -6.385 -8.843 1.00 97.88 85 TYR A C 1
ATOM 708 O O . TYR A 1 85 ? 8.701 -6.063 -7.717 1.00 97.88 85 TYR A O 1
ATOM 716 N N . ASN A 1 86 ? 8.384 -7.195 -9.632 1.00 97.38 86 ASN A N 1
ATOM 717 C CA . ASN A 1 86 ? 7.069 -7.717 -9.278 1.00 97.38 86 ASN A CA 1
ATOM 718 C C . ASN A 1 86 ? 7.120 -8.581 -8.010 1.00 97.38 86 ASN A C 1
ATOM 720 O O . ASN A 1 86 ? 6.221 -8.506 -7.173 1.00 97.38 86 ASN A O 1
ATOM 724 N N . SER A 1 87 ? 8.187 -9.365 -7.863 1.00 96.62 87 SER A N 1
ATOM 725 C CA . SER A 1 87 ? 8.361 -10.332 -6.777 1.00 96.62 87 SER A CA 1
ATOM 726 C C . SER A 1 87 ? 8.726 -9.678 -5.444 1.00 96.62 87 SER A C 1
ATOM 728 O O . SER A 1 87 ? 8.150 -10.035 -4.419 1.00 96.62 87 SER A O 1
ATOM 730 N N . TYR A 1 88 ? 9.646 -8.708 -5.447 1.00 96.38 88 TYR A N 1
ATOM 731 C CA . TYR A 1 88 ? 10.190 -8.112 -4.217 1.00 96.38 88 TYR A CA 1
ATOM 732 C C . TYR A 1 88 ? 9.591 -6.747 -3.870 1.00 96.38 88 TYR A C 1
ATOM 734 O O . TYR A 1 88 ? 9.401 -6.423 -2.696 1.00 96.38 88 TYR A O 1
ATOM 742 N N . VAL A 1 89 ? 9.336 -5.915 -4.882 1.00 98.19 89 VAL A N 1
ATOM 743 C CA . VAL A 1 89 ? 8.938 -4.515 -4.686 1.00 98.19 89 VAL A CA 1
ATOM 744 C C . VAL A 1 89 ? 7.425 -4.384 -4.757 1.00 98.19 89 VAL A C 1
ATOM 746 O O . VAL A 1 89 ? 6.804 -3.895 -3.815 1.00 98.19 89 VAL A O 1
ATOM 749 N N . ARG A 1 90 ? 6.822 -4.844 -5.857 1.00 97.12 90 ARG A N 1
ATOM 750 C CA . ARG A 1 90 ? 5.387 -4.680 -6.114 1.00 97.12 90 ARG A CA 1
ATOM 751 C C . ARG A 1 90 ? 4.528 -5.459 -5.123 1.00 97.12 90 ARG A C 1
ATOM 753 O O . ARG A 1 90 ? 3.560 -4.908 -4.619 1.00 97.12 90 ARG A O 1
ATOM 760 N N . SER A 1 91 ? 4.928 -6.684 -4.783 1.00 96.44 91 SER A N 1
ATOM 761 C CA . SER A 1 91 ? 4.275 -7.499 -3.749 1.00 96.44 91 SER A CA 1
ATOM 762 C C . SER A 1 91 ? 4.134 -6.757 -2.413 1.00 96.44 91 SER A C 1
ATOM 764 O O . SER A 1 91 ? 3.069 -6.783 -1.806 1.00 96.44 91 SER A O 1
ATOM 766 N N . THR A 1 92 ? 5.163 -6.011 -1.995 1.00 96.50 92 THR A N 1
ATOM 767 C CA . THR A 1 92 ? 5.130 -5.185 -0.775 1.00 96.50 92 THR A CA 1
ATOM 768 C C . THR A 1 92 ? 4.140 -4.020 -0.887 1.00 96.50 92 THR A C 1
ATOM 770 O O . THR A 1 92 ? 3.520 -3.647 0.101 1.00 96.50 92 THR A O 1
ATOM 773 N N . LEU A 1 93 ? 3.996 -3.434 -2.079 1.00 96.94 93 LEU A N 1
ATOM 774 C CA . LEU A 1 93 ? 3.105 -2.297 -2.338 1.00 96.94 93 LEU A CA 1
ATOM 775 C C . LEU A 1 93 ? 1.639 -2.699 -2.556 1.00 96.94 93 LEU A C 1
ATOM 777 O O . LEU A 1 93 ? 0.791 -1.820 -2.661 1.00 96.94 93 LEU A O 1
ATOM 781 N N . GLU A 1 94 ? 1.345 -3.990 -2.691 1.00 95.31 94 GLU A N 1
ATOM 782 C CA . GLU A 1 94 ? -0.001 -4.515 -2.975 1.00 95.31 94 GLU A CA 1
ATOM 783 C C . GLU A 1 94 ? -0.558 -5.368 -1.841 1.00 95.31 94 GLU A C 1
ATOM 785 O O . GLU A 1 94 ? -1.756 -5.640 -1.798 1.00 95.31 94 GLU A O 1
ATOM 790 N N . TYR A 1 95 ? 0.299 -5.773 -0.907 1.00 96.25 95 TYR A N 1
ATOM 791 C CA . TYR A 1 95 ? -0.095 -6.566 0.241 1.00 96.25 95 TYR A CA 1
ATOM 792 C C . TYR A 1 95 ? -1.207 -5.875 1.044 1.00 96.25 95 TYR A C 1
ATOM 794 O O . TYR A 1 95 ? -1.040 -4.736 1.475 1.00 96.25 95 TYR A O 1
ATOM 802 N N . CYS A 1 96 ? -2.333 -6.570 1.230 1.00 94.81 96 CYS A N 1
ATOM 803 C CA . CYS A 1 96 ? -3.527 -6.088 1.934 1.00 94.81 96 CYS A CA 1
ATOM 804 C C . CYS A 1 96 ? -4.086 -4.746 1.422 1.00 94.81 96 CYS A C 1
ATOM 806 O O . CYS A 1 96 ? -4.705 -4.007 2.186 1.00 94.81 96 CYS A O 1
ATOM 808 N N . SER A 1 97 ? -3.896 -4.412 0.136 1.00 95.31 97 SER A N 1
ATOM 809 C CA . SER A 1 97 ? -4.301 -3.100 -0.392 1.00 95.31 97 SER A CA 1
ATOM 810 C C . SER A 1 97 ? -5.784 -2.791 -0.232 1.00 95.31 97 SER A C 1
ATOM 812 O O . SER A 1 97 ? -6.121 -1.625 -0.071 1.00 95.31 97 SER A O 1
ATOM 814 N N . VAL A 1 98 ? -6.646 -3.811 -0.227 1.00 93.44 98 VAL A N 1
ATOM 815 C CA . VAL A 1 98 ? -8.100 -3.670 -0.039 1.00 93.44 98 VAL A CA 1
ATOM 816 C C . VAL A 1 98 ? -8.436 -2.947 1.274 1.00 93.44 98 VAL A C 1
ATOM 818 O O . VAL A 1 98 ? -9.411 -2.207 1.341 1.00 93.44 98 VAL A O 1
ATOM 821 N N . THR A 1 99 ? -7.597 -3.097 2.302 1.00 92.81 99 THR A N 1
ATOM 822 C CA . THR A 1 99 ? -7.800 -2.471 3.615 1.00 92.81 99 THR A CA 1
ATOM 823 C C . THR A 1 99 ? -7.346 -1.010 3.647 1.00 92.81 99 THR A C 1
ATOM 825 O O . THR A 1 99 ? -8.028 -0.166 4.219 1.00 92.81 99 THR A O 1
ATOM 828 N N . TRP A 1 100 ? -6.191 -0.693 3.053 1.00 93.69 100 TRP A N 1
ATOM 829 C CA . TRP A 1 100 ? -5.515 0.599 3.255 1.00 93.69 100 TRP A CA 1
ATOM 830 C C . TRP A 1 100 ? -5.474 1.508 2.016 1.00 93.69 100 TRP A C 1
ATOM 832 O O . TRP A 1 100 ? -4.882 2.588 2.086 1.00 93.69 100 TRP A O 1
ATOM 842 N N . ASN A 1 101 ? -6.055 1.103 0.876 1.00 93.00 101 ASN A N 1
ATOM 843 C CA . ASN A 1 101 ? -5.952 1.823 -0.402 1.00 93.00 101 ASN A CA 1
ATOM 844 C C . ASN A 1 101 ? -6.225 3.337 -0.234 1.00 93.00 101 ASN A C 1
ATOM 846 O O . ASN A 1 101 ? -7.347 3.732 0.095 1.00 93.00 101 ASN A O 1
ATOM 850 N N . PRO A 1 102 ? -5.233 4.223 -0.473 1.00 90.75 102 PRO A N 1
ATOM 851 C CA . PRO A 1 102 ? -5.360 5.618 -0.082 1.00 90.75 102 PRO A CA 1
ATOM 852 C C . PRO A 1 102 ? -6.435 6.379 -0.856 1.00 90.75 102 PRO A C 1
ATOM 854 O O . PRO A 1 102 ? -6.586 6.274 -2.081 1.00 90.75 102 PRO A O 1
ATOM 857 N N . PHE A 1 103 ? -7.107 7.276 -0.138 1.00 85.00 103 PHE A N 1
ATOM 858 C CA . PHE A 1 103 ? -8.029 8.239 -0.731 1.00 85.00 103 PHE A CA 1
ATOM 859 C C . PHE A 1 103 ? -7.301 9.447 -1.321 1.00 85.00 103 PHE A C 1
ATOM 861 O O . PHE A 1 103 ? -7.567 9.817 -2.467 1.00 85.00 103 PHE A O 1
ATOM 868 N N . TYR A 1 104 ? -6.345 10.010 -0.580 1.00 88.25 104 TYR A N 1
ATOM 869 C CA . TYR A 1 104 ? -5.636 11.225 -0.970 1.00 88.25 104 TYR A CA 1
ATOM 870 C C . TYR A 1 104 ? -4.592 10.981 -2.065 1.00 88.25 104 TYR A C 1
ATOM 872 O O . TYR A 1 104 ? -3.761 10.070 -1.984 1.00 88.25 104 TYR A O 1
ATOM 880 N N . ASP A 1 105 ? -4.574 11.864 -3.062 1.00 90.75 105 ASP A N 1
ATOM 881 C CA . AS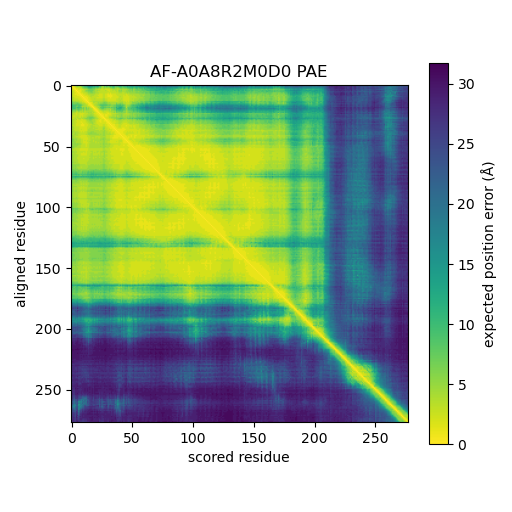P A 1 105 ? -3.676 11.749 -4.215 1.00 90.75 105 ASP A CA 1
ATOM 882 C C . ASP A 1 105 ? -2.199 11.896 -3.855 1.00 90.75 105 ASP A C 1
ATOM 884 O O . ASP A 1 105 ? -1.345 11.355 -4.554 1.00 90.75 105 ASP A O 1
ATOM 888 N N . VAL A 1 106 ? -1.878 12.579 -2.754 1.00 94.00 106 VAL A N 1
ATOM 889 C CA . VAL A 1 106 ? -0.503 12.687 -2.246 1.00 94.00 106 VAL A CA 1
ATOM 890 C C . VAL A 1 106 ? 0.079 11.293 -1.989 1.00 94.00 106 VAL A C 1
ATOM 892 O O . VAL A 1 106 ? 1.180 10.983 -2.448 1.00 94.00 106 VAL A O 1
ATOM 895 N N . TYR A 1 107 ? -0.690 10.415 -1.341 1.00 94.81 107 TYR A N 1
ATOM 896 C CA . TYR A 1 107 ? -0.261 9.052 -1.032 1.00 94.81 107 TYR A CA 1
ATOM 897 C C . TYR A 1 107 ? -0.277 8.142 -2.262 1.00 94.81 107 TYR A C 1
ATOM 899 O O . TYR A 1 107 ? 0.662 7.369 -2.457 1.00 94.81 107 TYR A O 1
ATOM 907 N N . LYS A 1 108 ? -1.262 8.296 -3.161 1.00 94.62 108 LYS A N 1
ATOM 908 C CA . LYS A 1 108 ? -1.253 7.599 -4.462 1.00 94.62 108 LYS A CA 1
ATOM 909 C C . LYS A 1 108 ? 0.006 7.945 -5.258 1.00 94.62 108 LYS A C 1
ATOM 911 O O . LYS A 1 108 ? 0.704 7.051 -5.731 1.00 94.62 108 LYS A O 1
ATOM 916 N N . LYS A 1 109 ? 0.353 9.235 -5.345 1.00 96.25 109 LYS A N 1
ATOM 917 C CA . LYS A 1 109 ? 1.582 9.716 -5.994 1.00 96.25 109 LYS A CA 1
ATOM 918 C C . LYS A 1 109 ? 2.830 9.161 -5.305 1.00 96.25 109 LYS A C 1
ATOM 920 O O . LYS A 1 109 ? 3.778 8.810 -6.003 1.00 96.25 109 LYS A O 1
ATOM 925 N N . LYS A 1 110 ? 2.845 9.050 -3.971 1.00 96.69 110 LYS A N 1
ATOM 926 C CA . LYS A 1 110 ? 3.971 8.482 -3.206 1.00 96.69 110 LYS A CA 1
ATOM 927 C C . LYS A 1 110 ? 4.226 7.015 -3.570 1.00 96.69 110 LYS A C 1
ATOM 929 O O . LYS A 1 110 ? 5.369 6.672 -3.862 1.00 96.69 110 LYS A O 1
ATOM 934 N N . LEU A 1 111 ? 3.174 6.202 -3.672 1.00 97.38 111 LEU A N 1
ATOM 935 C CA . LEU A 1 111 ? 3.260 4.815 -4.149 1.00 97.38 111 LEU A CA 1
ATOM 936 C C . LEU A 1 111 ? 3.758 4.757 -5.603 1.00 97.38 111 LEU A C 1
ATOM 938 O O . LEU A 1 111 ? 4.727 4.063 -5.910 1.00 97.38 111 LEU A O 1
ATOM 942 N N . GLU A 1 112 ? 3.157 5.555 -6.490 1.00 97.44 112 GLU A N 1
ATOM 943 C CA . GLU A 1 112 ? 3.523 5.616 -7.914 1.00 97.44 112 GLU A CA 1
ATOM 944 C C . GLU A 1 112 ? 4.982 6.038 -8.147 1.00 97.44 112 GLU A C 1
ATOM 946 O O . GLU A 1 112 ? 5.599 5.615 -9.125 1.00 97.44 112 GLU A O 1
ATOM 951 N N . ARG A 1 113 ? 5.584 6.835 -7.253 1.00 97.88 113 ARG A N 1
ATOM 952 C CA . ARG A 1 113 ? 7.007 7.210 -7.355 1.00 97.88 113 ARG A CA 1
ATOM 953 C C . ARG A 1 113 ? 7.933 5.994 -7.347 1.00 97.88 113 ARG A C 1
ATOM 955 O O . ARG A 1 113 ? 8.959 6.042 -8.025 1.00 97.88 113 ARG A O 1
ATOM 962 N N . VAL A 1 114 ? 7.585 4.920 -6.636 1.00 98.19 114 VAL A N 1
ATOM 963 C CA . VAL A 1 114 ? 8.395 3.691 -6.609 1.00 98.19 114 VAL A CA 1
ATOM 964 C C . VAL A 1 114 ? 8.417 3.042 -7.995 1.00 98.19 114 VAL A C 1
ATOM 966 O O . VAL A 1 114 ? 9.493 2.780 -8.536 1.00 98.19 114 VAL A O 1
ATOM 969 N N . GLN A 1 115 ? 7.246 2.856 -8.612 1.00 97.94 115 GLN A N 1
ATOM 970 C CA . GLN A 1 115 ? 7.139 2.276 -9.955 1.00 97.94 115 GLN A CA 1
ATOM 971 C C . GLN A 1 115 ? 7.760 3.184 -11.023 1.00 97.94 115 GLN A C 1
ATOM 973 O O . GLN A 1 115 ? 8.513 2.714 -11.874 1.00 97.94 115 GLN A O 1
ATOM 978 N N . LYS A 1 116 ? 7.533 4.501 -10.945 1.00 97.56 116 LYS A N 1
ATOM 979 C CA . LYS A 1 116 ? 8.159 5.486 -11.845 1.00 97.56 116 LYS A CA 1
ATOM 980 C C . LYS A 1 116 ? 9.681 5.413 -11.812 1.00 97.56 116 LYS A C 1
ATOM 982 O O . LYS A 1 116 ? 10.317 5.479 -12.865 1.00 97.56 116 LYS A O 1
ATOM 987 N N . ARG A 1 117 ? 10.268 5.270 -10.619 1.00 97.06 117 ARG A N 1
ATOM 988 C CA . ARG A 1 117 ? 11.719 5.128 -10.453 1.00 97.06 117 ARG A CA 1
ATOM 989 C C . ARG A 1 117 ? 12.223 3.845 -11.106 1.00 97.06 117 ARG A C 1
ATOM 991 O O . ARG A 1 117 ? 13.220 3.907 -11.817 1.00 97.06 117 ARG A O 1
ATOM 998 N N . PHE A 1 118 ? 11.535 2.722 -10.902 1.00 97.50 118 PHE A N 1
ATOM 999 C CA . PHE A 1 118 ? 11.880 1.452 -11.542 1.00 97.50 118 PHE A CA 1
ATOM 1000 C C . PHE A 1 118 ? 11.823 1.541 -13.075 1.00 97.50 118 PHE A C 1
ATOM 1002 O O . PHE A 1 118 ? 12.815 1.247 -13.736 1.00 97.50 118 PHE A O 1
ATOM 1009 N N . LEU A 1 119 ? 10.716 2.035 -13.640 1.00 96.50 119 LEU A N 1
ATOM 1010 C CA . LEU A 1 119 ? 10.560 2.168 -15.093 1.00 96.50 119 LEU A CA 1
ATOM 1011 C C . LEU A 1 119 ? 11.593 3.100 -15.723 1.00 96.50 119 LEU A C 1
ATOM 1013 O O . LEU A 1 119 ? 11.987 2.891 -16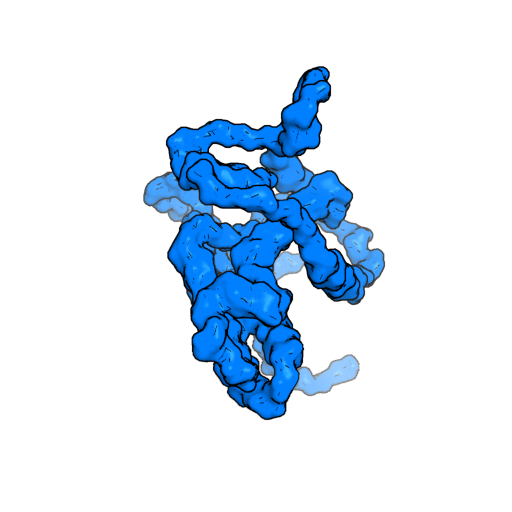.865 1.00 96.50 119 LEU A O 1
ATOM 1017 N N . TRP A 1 120 ? 12.032 4.137 -15.007 1.00 95.06 120 TRP A N 1
ATOM 1018 C CA . TRP A 1 120 ? 13.108 4.999 -15.493 1.00 95.06 120 TRP A CA 1
ATOM 1019 C C . TRP A 1 120 ? 14.439 4.252 -15.604 1.00 95.06 120 TRP A C 1
ATOM 1021 O O . TRP A 1 120 ? 15.108 4.350 -16.627 1.00 95.06 120 TRP A O 1
ATOM 1031 N N . HIS A 1 121 ? 14.792 3.458 -14.589 1.00 94.25 121 HIS A N 1
ATOM 1032 C CA . HIS A 1 121 ? 15.988 2.606 -14.624 1.00 94.25 121 HIS A CA 1
ATOM 1033 C C . HIS A 1 121 ? 15.915 1.537 -15.715 1.00 94.25 121 HIS A C 1
ATOM 1035 O O . HIS A 1 121 ? 16.915 1.251 -16.375 1.00 94.25 121 HIS A O 1
ATOM 1041 N N . LEU A 1 122 ? 14.728 0.976 -15.937 1.00 94.62 122 LEU A N 1
ATOM 1042 C CA . LEU A 1 122 ? 14.493 0.003 -16.997 1.00 94.62 122 LEU A CA 1
ATOM 1043 C C . LEU A 1 122 ? 14.640 0.643 -18.387 1.00 94.62 122 LEU A C 1
ATOM 1045 O O . LEU A 1 122 ? 15.381 0.132 -19.221 1.00 94.62 122 LEU A O 1
ATOM 1049 N N . ALA A 1 123 ? 14.026 1.810 -18.604 1.00 94.50 123 ALA A N 1
ATOM 1050 C CA . ALA A 1 123 ? 14.158 2.576 -19.844 1.00 94.50 123 ALA A CA 1
ATOM 1051 C C . ALA A 1 123 ? 15.611 2.978 -20.132 1.00 94.50 123 ALA A C 1
ATOM 1053 O O . ALA A 1 123 ? 16.044 2.942 -21.283 1.00 94.50 123 ALA A O 1
ATOM 1054 N N . PHE A 1 124 ? 16.371 3.329 -19.091 1.00 92.12 124 PHE A N 1
ATOM 1055 C CA . PHE A 1 124 ? 17.796 3.624 -19.213 1.00 92.12 124 PHE A CA 1
ATOM 1056 C C . PHE A 1 124 ? 18.598 2.379 -19.604 1.00 92.12 124 PHE A C 1
ATOM 1058 O O . PHE A 1 124 ? 19.382 2.437 -20.543 1.00 92.12 124 PHE A O 1
ATOM 1065 N N . SER A 1 125 ? 18.340 1.239 -18.955 1.00 90.00 125 SER A N 1
ATOM 1066 C CA . SER A 1 125 ? 19.000 -0.036 -19.282 1.00 90.00 125 SER A CA 1
ATOM 1067 C C . SER A 1 125 ? 18.765 -0.474 -20.734 1.00 90.00 125 SER A C 1
ATOM 1069 O O . SER A 1 125 ? 19.624 -1.121 -21.318 1.00 90.00 125 SER A O 1
ATOM 1071 N N . CYS A 1 126 ? 17.613 -0.127 -21.315 1.00 90.62 126 CYS A N 1
ATOM 1072 C CA . CYS A 1 126 ? 17.250 -0.466 -22.692 1.00 90.62 126 CYS A CA 1
ATOM 1073 C C . CYS A 1 126 ? 17.587 0.635 -23.717 1.00 90.62 126 CYS A C 1
ATOM 1075 O O . CYS A 1 126 ? 17.160 0.529 -24.861 1.00 90.62 126 CYS A O 1
ATOM 1077 N N . ASN A 1 127 ? 18.293 1.708 -23.333 1.00 89.69 127 ASN A N 1
ATOM 1078 C CA . ASN A 1 127 ? 18.596 2.866 -24.192 1.00 89.69 127 ASN A CA 1
ATOM 1079 C C . ASN A 1 127 ? 17.367 3.584 -24.801 1.00 89.69 127 ASN A C 1
ATOM 1081 O O . ASN A 1 127 ? 17.499 4.364 -25.741 1.00 89.69 127 ASN A O 1
ATOM 1085 N N . VAL A 1 128 ? 16.175 3.408 -24.221 1.00 91.75 128 VAL A N 1
ATOM 1086 C CA . VAL A 1 128 ? 14.917 4.059 -24.653 1.00 91.75 128 VAL A CA 1
ATOM 1087 C C . VAL A 1 128 ? 14.511 5.234 -23.757 1.00 91.75 128 VAL A C 1
ATOM 1089 O O . VAL A 1 128 ? 13.459 5.843 -23.937 1.00 91.75 128 VAL A O 1
ATOM 1092 N N . ALA A 1 129 ? 15.342 5.597 -22.776 1.00 88.12 129 ALA A N 1
ATOM 1093 C CA . ALA A 1 129 ? 15.044 6.694 -21.852 1.00 88.12 129 ALA A CA 1
ATOM 1094 C C . ALA A 1 129 ? 14.917 8.057 -22.548 1.00 88.12 129 ALA A C 1
ATOM 1096 O O . ALA A 1 129 ? 14.158 8.899 -22.079 1.00 88.12 129 ALA A O 1
ATOM 1097 N N . LYS A 1 130 ? 15.643 8.284 -23.654 1.00 87.50 130 LYS A N 1
ATOM 1098 C CA . LYS A 1 130 ? 15.557 9.529 -24.436 1.00 87.50 130 LYS A CA 1
ATOM 1099 C C . LYS A 1 130 ? 14.291 9.587 -25.294 1.00 87.50 130 LYS A C 1
ATOM 1101 O O . LYS A 1 130 ? 13.694 10.653 -25.399 1.00 87.50 130 LYS A O 1
ATOM 1106 N N . THR A 1 131 ? 13.871 8.453 -25.851 1.00 89.06 131 THR A N 1
ATOM 1107 C CA . THR A 1 131 ? 12.706 8.353 -26.740 1.00 89.06 131 THR A CA 1
ATOM 1108 C C . THR A 1 131 ? 11.389 8.349 -25.962 1.00 89.06 131 THR A C 1
ATOM 1110 O O . THR A 1 131 ? 10.430 8.996 -26.372 1.00 89.06 131 THR A O 1
ATOM 1113 N N . ILE A 1 132 ? 11.338 7.684 -24.802 1.00 89.94 132 ILE A N 1
ATOM 1114 C CA . ILE A 1 132 ? 10.104 7.495 -24.026 1.00 89.94 132 ILE A CA 1
ATOM 1115 C C . ILE A 1 132 ? 10.138 8.304 -22.721 1.00 89.94 132 ILE A C 1
ATOM 1117 O O . ILE A 1 132 ? 10.430 7.800 -21.629 1.00 89.94 132 ILE A O 1
ATOM 1121 N N . GLN A 1 133 ? 9.777 9.585 -22.822 1.00 85.75 133 GLN A N 1
ATOM 1122 C CA . GLN A 1 133 ? 9.795 10.499 -21.675 1.00 85.75 133 GLN A CA 1
ATOM 1123 C C . GLN A 1 133 ? 8.570 10.374 -20.766 1.00 85.75 133 GLN A C 1
ATOM 1125 O O . GLN A 1 133 ? 8.701 10.503 -19.548 1.00 85.75 133 GLN A O 1
ATOM 1130 N N . SER A 1 134 ? 7.381 10.100 -21.305 1.00 92.94 134 SER A N 1
ATOM 1131 C CA . SER A 1 134 ? 6.155 10.106 -20.500 1.00 92.94 134 SER A CA 1
ATOM 1132 C C . SER A 1 134 ? 5.966 8.801 -19.7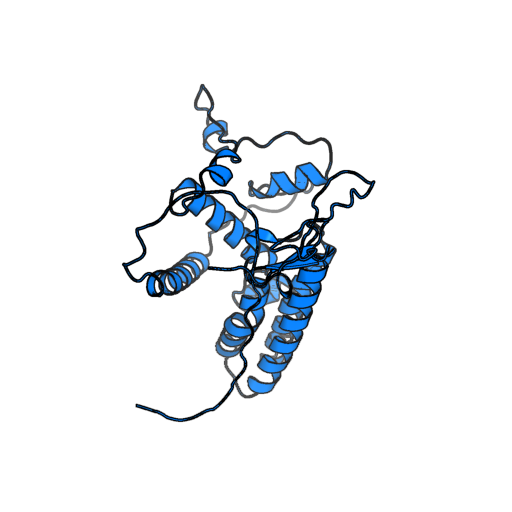14 1.00 92.94 134 SER A C 1
ATOM 1134 O O . SER A 1 134 ? 6.282 7.707 -20.182 1.00 92.94 134 SER A O 1
ATOM 1136 N N . TYR A 1 135 ? 5.437 8.905 -18.489 1.00 93.19 135 TYR A N 1
ATOM 1137 C CA . TYR A 1 135 ? 5.149 7.732 -17.653 1.00 93.19 135 TYR A CA 1
ATOM 1138 C C . TYR A 1 135 ? 4.155 6.753 -18.309 1.00 93.19 135 TYR A C 1
ATOM 1140 O O . TYR A 1 135 ? 4.471 5.563 -18.345 1.00 93.19 135 TYR A O 1
ATOM 1148 N N . PRO A 1 136 ? 3.020 7.207 -18.883 1.00 95.06 136 PRO A N 1
ATOM 1149 C CA . PRO A 1 136 ? 2.086 6.309 -19.565 1.00 95.06 136 PRO A CA 1
ATOM 1150 C C . PRO A 1 136 ? 2.712 5.588 -20.764 1.00 95.06 136 PRO A C 1
ATOM 1152 O O .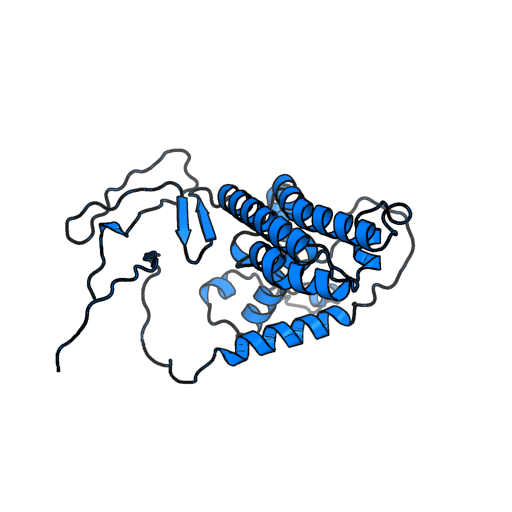 PRO A 1 136 ? 2.453 4.406 -20.970 1.00 95.06 136 PRO A O 1
ATOM 1155 N N . ALA A 1 137 ? 3.593 6.252 -21.522 1.00 94.62 137 ALA A N 1
ATOM 1156 C CA . ALA A 1 137 ? 4.264 5.606 -22.646 1.00 94.62 137 ALA A CA 1
ATOM 1157 C C . ALA A 1 137 ? 5.235 4.506 -22.186 1.00 94.62 137 ALA A C 1
ATOM 1159 O O . ALA A 1 137 ? 5.287 3.448 -22.806 1.00 94.62 137 ALA A O 1
ATOM 1160 N N . ARG A 1 138 ? 5.947 4.696 -21.062 1.00 94.88 138 ARG A N 1
ATOM 1161 C CA . ARG A 1 138 ? 6.800 3.637 -20.484 1.00 94.88 138 ARG A CA 1
ATOM 1162 C C . ARG A 1 138 ? 5.982 2.446 -19.995 1.00 94.88 138 ARG A C 1
ATOM 1164 O O . ARG A 1 138 ? 6.404 1.314 -20.187 1.00 94.88 138 ARG A O 1
ATOM 1171 N N . LEU A 1 139 ? 4.825 2.695 -19.379 1.00 96.06 139 LEU A N 1
ATOM 1172 C CA . LEU A 1 139 ? 3.901 1.631 -18.973 1.00 96.06 139 LEU A CA 1
ATOM 1173 C C . LEU A 1 139 ? 3.476 0.782 -20.174 1.00 96.06 139 LEU A C 1
ATOM 1175 O O . LEU A 1 139 ? 3.606 -0.439 -20.128 1.00 96.06 139 LEU A O 1
ATOM 1179 N N . LYS A 1 140 ? 3.054 1.438 -21.263 1.00 95.25 140 LYS A N 1
ATOM 1180 C CA . LYS A 1 140 ? 2.648 0.769 -22.505 1.00 95.25 140 LYS A CA 1
ATOM 1181 C C . LYS A 1 140 ? 3.798 -0.023 -23.133 1.00 95.25 140 LYS A C 1
ATOM 1183 O O . LYS A 1 140 ? 3.597 -1.168 -23.507 1.00 95.25 140 LYS A O 1
ATOM 1188 N N . TYR A 1 141 ? 4.995 0.561 -23.198 1.00 94.31 141 TYR A N 1
ATOM 1189 C CA . TYR A 1 141 ? 6.173 -0.078 -23.792 1.00 94.31 141 TYR A CA 1
ATOM 1190 C C . TYR A 1 141 ? 6.620 -1.343 -23.045 1.00 94.31 141 TYR A C 1
ATOM 1192 O O . TYR A 1 141 ? 6.992 -2.327 -23.667 1.00 94.31 141 TYR A O 1
ATOM 1200 N N . PHE A 1 142 ? 6.578 -1.331 -21.709 1.00 94.75 142 PHE A N 1
ATOM 1201 C CA . PHE A 1 142 ? 6.986 -2.475 -20.883 1.00 94.75 142 PHE A CA 1
ATOM 1202 C C . PHE A 1 142 ? 5.827 -3.406 -20.498 1.00 94.75 142 PHE A C 1
ATOM 1204 O O . PHE A 1 142 ? 6.020 -4.284 -19.658 1.00 94.75 142 PHE A O 1
ATOM 1211 N N . HIS A 1 143 ? 4.632 -3.209 -21.066 1.00 95.31 143 HIS A N 1
ATOM 1212 C CA . HIS A 1 143 ? 3.427 -3.984 -20.748 1.00 95.31 143 HIS A CA 1
ATOM 1213 C C . HIS A 1 143 ? 3.117 -4.029 -19.238 1.00 95.31 143 HIS A C 1
ATOM 1215 O O . HIS A 1 143 ? 2.758 -5.061 -18.670 1.00 95.31 143 HIS A O 1
ATOM 1221 N N . MET A 1 144 ? 3.280 -2.892 -18.554 1.00 95.19 144 MET A N 1
ATOM 1222 C CA . MET A 1 144 ? 3.003 -2.754 -17.124 1.00 95.19 144 MET A CA 1
ATOM 1223 C C . MET A 1 144 ? 1.787 -1.858 -16.890 1.00 95.19 144 MET A C 1
ATOM 1225 O O . MET A 1 144 ? 1.692 -0.770 -17.442 1.00 95.19 144 MET A O 1
ATOM 1229 N N . SER A 1 145 ? 0.892 -2.275 -15.999 1.00 95.50 145 SER A N 1
ATOM 1230 C CA . SER A 1 145 ? -0.203 -1.440 -15.486 1.00 95.50 145 SER A CA 1
ATOM 1231 C C . SER A 1 145 ? 0.278 -0.520 -14.357 1.00 95.50 145 SER A C 1
ATOM 1233 O O . SER A 1 145 ? 1.217 -0.867 -13.628 1.00 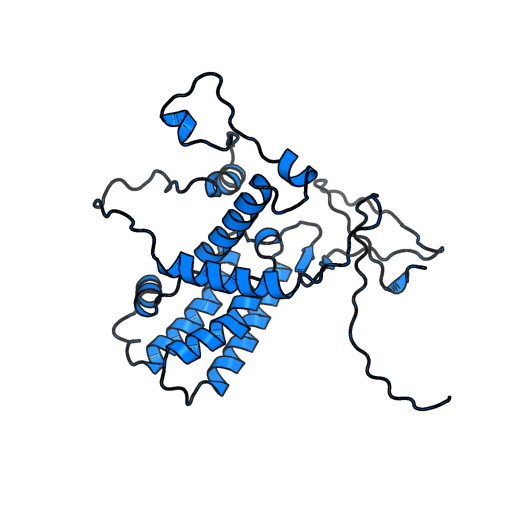95.50 145 SER A O 1
ATOM 1235 N N . SER A 1 146 ? -0.385 0.616 -14.144 1.00 96.56 146 SER A N 1
ATOM 1236 C CA . SER A 1 146 ? -0.098 1.493 -12.996 1.00 96.56 146 SER A CA 1
ATOM 1237 C C . SER A 1 146 ? -0.409 0.802 -11.660 1.00 96.56 146 SER A C 1
ATOM 1239 O O . SER A 1 146 ? -1.250 -0.098 -11.596 1.00 96.56 146 SER A O 1
ATOM 1241 N N . LEU A 1 147 ? 0.224 1.224 -10.558 1.00 96.50 147 LEU A N 1
ATOM 1242 C CA . LEU A 1 147 ? -0.109 0.662 -9.241 1.00 96.50 147 LEU A CA 1
ATOM 1243 C C . LEU A 1 147 ? -1.536 1.040 -8.824 1.00 96.50 147 LEU A C 1
ATOM 1245 O O . LEU A 1 147 ? -2.186 0.295 -8.094 1.00 96.50 147 LEU A O 1
ATOM 1249 N N . SER A 1 148 ? -2.027 2.200 -9.268 1.00 94.56 148 SER A N 1
ATOM 1250 C CA . SER A 1 148 ? -3.408 2.623 -9.031 1.00 94.56 148 SER A CA 1
ATOM 1251 C C . SER A 1 148 ? -4.424 1.683 -9.678 1.00 94.56 148 SER A C 1
ATOM 1253 O O . SER A 1 148 ? -5.377 1.281 -9.012 1.00 94.56 148 SER A O 1
ATOM 1255 N N . GLU A 1 149 ? -4.219 1.309 -10.941 1.00 94.44 149 GLU A N 1
ATOM 1256 C CA . GLU A 1 149 ? -5.075 0.330 -11.624 1.00 94.44 149 GLU A CA 1
ATOM 1257 C C . GLU A 1 149 ? -4.993 -1.032 -10.948 1.00 94.44 149 GLU A C 1
ATOM 1259 O O . GLU A 1 149 ? -6.020 -1.657 -10.718 1.00 94.44 149 GLU A O 1
ATOM 1264 N N . ARG A 1 150 ? -3.796 -1.468 -10.547 1.00 95.69 150 ARG A N 1
ATOM 1265 C CA . ARG A 1 150 ? -3.625 -2.762 -9.876 1.00 95.69 150 ARG A CA 1
ATOM 1266 C C . ARG A 1 150 ? -4.367 -2.841 -8.549 1.00 95.69 150 ARG A C 1
ATOM 1268 O O . ARG A 1 150 ? -5.070 -3.821 -8.324 1.00 95.69 150 ARG A O 1
ATOM 1275 N N . ARG A 1 151 ? -4.276 -1.807 -7.705 1.00 95.19 151 ARG A N 1
ATOM 1276 C CA . ARG A 1 151 ? -5.069 -1.735 -6.465 1.00 95.19 151 ARG A CA 1
ATOM 1277 C C . ARG A 1 151 ? -6.566 -1.741 -6.760 1.00 95.19 151 ARG A C 1
ATOM 1279 O O . ARG A 1 151 ? -7.286 -2.497 -6.128 1.00 95.19 151 ARG A O 1
AT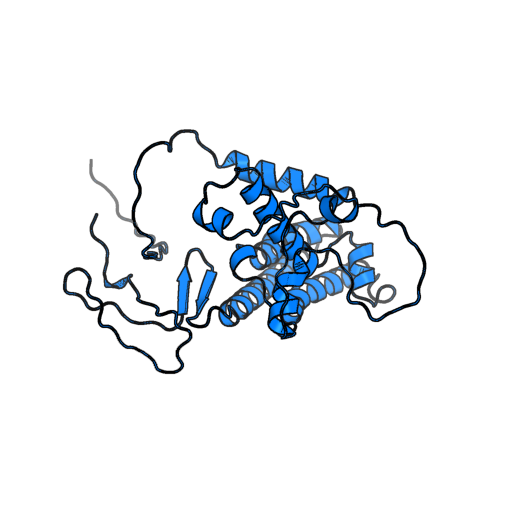OM 1286 N N . ARG A 1 152 ? -7.019 -0.995 -7.776 1.00 93.75 152 ARG A N 1
ATOM 1287 C CA . ARG A 1 152 ? -8.425 -1.030 -8.212 1.00 93.75 152 ARG A CA 1
ATOM 1288 C C . ARG A 1 152 ? -8.855 -2.441 -8.618 1.00 93.75 152 ARG A C 1
ATOM 1290 O O . ARG A 1 152 ? -9.935 -2.874 -8.242 1.00 93.75 152 ARG A O 1
ATOM 1297 N N . THR A 1 153 ? -8.021 -3.161 -9.361 1.00 95.06 153 THR A N 1
ATOM 1298 C CA . THR A 1 153 ? -8.296 -4.549 -9.742 1.00 95.06 153 THR A CA 1
ATOM 1299 C C . THR A 1 153 ? -8.384 -5.466 -8.524 1.00 95.06 153 THR A C 1
ATOM 1301 O O . THR A 1 153 ? -9.266 -6.314 -8.484 1.00 95.06 153 THR A O 1
ATOM 1304 N N . LEU A 1 154 ? -7.515 -5.295 -7.523 1.00 94.81 154 LEU A N 1
ATOM 1305 C CA . LEU A 1 154 ? -7.574 -6.062 -6.273 1.00 94.81 154 LEU A CA 1
ATOM 1306 C C . LEU A 1 154 ? -8.856 -5.767 -5.482 1.00 94.81 154 LEU A C 1
ATOM 1308 O O . LEU A 1 154 ? -9.486 -6.702 -4.996 1.00 94.81 154 LEU A O 1
ATOM 1312 N N . ASP A 1 155 ? -9.278 -4.504 -5.421 1.00 93.56 155 ASP A N 1
ATOM 1313 C CA . ASP A 1 155 ? -10.533 -4.105 -4.772 1.00 93.56 155 ASP A CA 1
ATOM 1314 C C . ASP A 1 155 ? -11.751 -4.726 -5.484 1.00 93.56 155 ASP A C 1
ATOM 1316 O O . ASP A 1 155 ? -12.661 -5.248 -4.842 1.00 93.56 155 ASP A O 1
ATOM 1320 N N . LEU A 1 156 ? -11.757 -4.720 -6.822 1.00 92.12 156 LEU A N 1
ATOM 1321 C CA . LEU A 1 156 ? -12.825 -5.328 -7.624 1.00 92.12 156 LEU A CA 1
ATOM 1322 C C . LEU A 1 156 ? -12.844 -6.854 -7.512 1.00 92.12 156 LEU A C 1
ATOM 1324 O O . LEU A 1 156 ? -13.918 -7.444 -7.441 1.00 92.12 156 LEU A O 1
ATOM 1328 N N . LEU A 1 157 ? -11.674 -7.493 -7.479 1.00 93.38 157 LEU A N 1
ATOM 1329 C CA . LEU A 1 157 ? -11.569 -8.928 -7.229 1.00 93.38 157 LEU A CA 1
ATOM 1330 C C . LEU A 1 157 ? -12.136 -9.287 -5.861 1.00 93.38 157 LEU A C 1
ATOM 1332 O O . LEU A 1 157 ? -12.881 -10.253 -5.752 1.00 93.38 157 LEU A O 1
ATOM 1336 N N . PHE A 1 158 ? -11.793 -8.515 -4.831 1.00 92.62 158 PHE A N 1
ATOM 1337 C CA . PHE A 1 158 ? -12.325 -8.730 -3.494 1.00 92.62 158 PHE A CA 1
ATOM 1338 C C . PHE A 1 158 ? -13.854 -8.640 -3.486 1.00 92.62 158 PHE A C 1
ATOM 1340 O O . PHE A 1 158 ? -14.514 -9.542 -2.979 1.00 92.62 158 PHE A O 1
ATOM 1347 N N . LEU A 1 159 ? -14.412 -7.610 -4.128 1.00 90.94 159 LEU A N 1
ATOM 1348 C CA . LEU A 1 159 ? -15.859 -7.442 -4.254 1.00 90.94 159 LEU A CA 1
ATOM 1349 C C . LEU A 1 159 ? -16.518 -8.605 -5.010 1.00 90.94 159 LEU A C 1
ATOM 1351 O O . LEU A 1 159 ? -17.529 -9.127 -4.558 1.00 90.94 159 LEU A O 1
ATOM 1355 N N . HIS A 1 160 ? -15.944 -9.034 -6.135 1.00 91.25 160 HIS A N 1
ATOM 1356 C CA . HIS A 1 160 ? -16.448 -10.171 -6.910 1.00 91.25 160 HIS A CA 1
ATOM 1357 C C . HIS A 1 160 ? -16.496 -11.453 -6.072 1.00 91.25 160 HIS A C 1
ATOM 1359 O O . HIS A 1 160 ? -17.498 -12.161 -6.075 1.00 91.25 160 HIS A O 1
ATOM 1365 N N . LYS A 1 161 ? -15.423 -11.733 -5.329 1.00 91.44 161 LYS A N 1
ATOM 1366 C CA . LYS A 1 161 ? -15.332 -12.908 -4.459 1.00 91.44 161 LYS A CA 1
ATOM 1367 C C . LYS A 1 161 ? -16.314 -12.860 -3.294 1.00 91.44 161 LYS A C 1
ATOM 1369 O O . LYS A 1 161 ? -16.879 -13.886 -2.945 1.00 91.44 161 LYS A O 1
ATOM 1374 N N . LEU A 1 162 ? -16.539 -11.672 -2.732 1.00 91.00 162 LEU A N 1
ATOM 1375 C CA . LEU A 1 162 ? -17.521 -11.462 -1.672 1.00 91.00 162 LEU A CA 1
ATOM 1376 C C . LEU A 1 162 ? -18.958 -11.708 -2.160 1.00 91.00 162 LEU A C 1
ATOM 1378 O O . LEU A 1 162 ? -19.751 -12.296 -1.441 1.00 91.00 162 LEU A O 1
ATOM 1382 N N . VAL A 1 163 ? -19.292 -11.275 -3.380 1.00 89.44 163 VAL A N 1
ATOM 1383 C CA . VAL A 1 163 ? -20.640 -11.448 -3.956 1.00 89.44 163 VAL A CA 1
ATOM 1384 C C . VAL A 1 163 ? -20.905 -12.891 -4.394 1.00 89.44 163 VAL A C 1
ATOM 1386 O O . VAL A 1 163 ? -22.035 -13.349 -4.290 1.00 89.44 163 VAL A O 1
ATOM 1389 N N . ASN A 1 164 ? -19.882 -13.604 -4.868 1.00 89.06 164 ASN A N 1
ATOM 1390 C CA . ASN A 1 164 ? -20.005 -14.991 -5.332 1.00 89.06 164 ASN A CA 1
ATOM 1391 C C . ASN A 1 164 ? -19.729 -16.033 -4.232 1.00 89.06 164 ASN A C 1
ATOM 1393 O O . ASN A 1 164 ? -19.415 -17.174 -4.559 1.00 89.06 164 ASN A O 1
ATOM 1397 N N . GLU A 1 165 ? -19.790 -15.637 -2.956 1.00 81.56 165 GLU A N 1
ATOM 1398 C CA . GLU A 1 165 ? -19.632 -16.532 -1.795 1.00 81.56 165 GLU A CA 1
ATOM 1399 C C . GLU A 1 165 ? -18.283 -17.286 -1.743 1.00 81.56 165 GLU A C 1
ATOM 1401 O O . GLU A 1 165 ? -18.137 -18.298 -1.066 1.00 81.56 165 GLU A O 1
ATOM 1406 N N . GLU A 1 166 ? -17.235 -16.772 -2.404 1.00 88.62 166 GLU A N 1
ATOM 1407 C CA . GLU A 1 166 ? -15.869 -17.296 -2.232 1.00 88.62 166 GLU A CA 1
ATOM 1408 C C . GLU A 1 166 ? -15.257 -16.875 -0.882 1.00 88.62 166 GLU A C 1
ATOM 1410 O O . GLU A 1 166 ? -14.267 -17.465 -0.433 1.00 88.62 166 GLU A O 1
ATOM 1415 N N . TYR A 1 167 ? -15.818 -15.835 -0.257 1.00 87.81 167 TYR A N 1
ATOM 1416 C CA . TYR A 1 167 ? -15.465 -15.359 1.077 1.00 87.81 167 TYR A CA 1
ATOM 1417 C C . TYR A 1 167 ? -16.670 -15.445 2.010 1.00 87.81 167 TYR A C 1
ATOM 1419 O O . TYR A 1 167 ? -17.686 -14.799 1.765 1.00 87.81 167 TYR A O 1
ATOM 1427 N N . ASP A 1 168 ? -16.510 -16.177 3.113 1.00 88.06 168 ASP A N 1
ATOM 1428 C CA . ASP A 1 168 ? -17.501 -16.236 4.185 1.00 88.06 168 ASP A CA 1
ATOM 1429 C C . ASP A 1 168 ? -17.361 -15.006 5.096 1.00 88.06 168 ASP A C 1
ATOM 1431 O O . ASP A 1 168 ? -16.552 -14.962 6.024 1.00 88.06 168 ASP A O 1
ATOM 1435 N N . ALA A 1 169 ? -18.073 -13.939 4.733 1.00 89.62 169 ALA A N 1
ATOM 1436 C CA . ALA A 1 169 ? -18.093 -12.677 5.467 1.00 89.62 169 ALA A CA 1
ATOM 1437 C C . ALA A 1 169 ? -19.484 -12.019 5.369 1.00 89.62 169 ALA A C 1
ATOM 1439 O O . ALA A 1 169 ? -19.638 -10.998 4.683 1.00 89.62 169 ALA A O 1
ATOM 1440 N N . PRO A 1 170 ? -20.507 -12.578 6.047 1.00 87.31 170 PRO A N 1
ATOM 1441 C CA . PRO A 1 170 ? -21.890 -12.106 5.947 1.00 87.31 170 PRO A CA 1
ATOM 1442 C C . PRO A 1 170 ? -22.035 -10.647 6.389 1.00 87.31 170 PRO A C 1
ATOM 1444 O O . PRO A 1 170 ? -22.764 -9.879 5.761 1.00 87.31 170 PRO A O 1
ATOM 1447 N N . ASP A 1 171 ? -21.268 -10.225 7.397 1.00 90.56 171 ASP A N 1
ATOM 1448 C CA . ASP A 1 171 ? -21.250 -8.839 7.864 1.00 90.56 171 ASP A CA 1
ATOM 1449 C C . ASP A 1 171 ? -20.811 -7.875 6.757 1.00 90.56 171 ASP A C 1
ATOM 1451 O O . ASP A 1 171 ? -21.444 -6.843 6.546 1.00 90.56 171 ASP A O 1
ATOM 1455 N N . LEU A 1 172 ? -19.768 -8.218 5.995 1.00 88.44 172 LEU A N 1
ATOM 1456 C CA . LEU A 1 172 ? -19.297 -7.384 4.887 1.00 88.44 172 LEU A CA 1
ATOM 1457 C C . LEU A 1 172 ? -20.271 -7.397 3.709 1.00 88.44 172 LEU A C 1
ATOM 1459 O O . LEU A 1 172 ? -20.489 -6.352 3.092 1.00 88.44 172 LEU A O 1
ATOM 1463 N N . LEU A 1 173 ? -20.870 -8.551 3.410 1.00 87.44 173 LEU A N 1
ATOM 1464 C CA . LEU A 1 173 ? -21.879 -8.679 2.361 1.00 87.44 173 LEU A CA 1
ATOM 1465 C C . LEU A 1 173 ? -23.120 -7.833 2.681 1.00 87.44 173 LEU A C 1
ATOM 1467 O O . LEU A 1 173 ? -23.635 -7.150 1.797 1.00 87.44 173 LEU A O 1
ATOM 1471 N N . SER A 1 174 ? -23.540 -7.794 3.949 1.00 88.06 174 SER A N 1
ATOM 1472 C CA . SER A 1 174 ? -24.685 -6.996 4.411 1.00 88.06 174 SER A CA 1
ATOM 1473 C C . SER A 1 174 ? -24.503 -5.483 4.214 1.00 88.06 174 SER A C 1
ATOM 1475 O O . SER A 1 174 ? -25.481 -4.748 4.076 1.00 88.06 174 SER A O 1
ATOM 1477 N N . LEU A 1 175 ? -23.254 -5.004 4.151 1.00 87.44 175 LEU A N 1
ATOM 1478 C CA . LEU A 1 175 ? -22.937 -3.595 3.900 1.00 87.44 175 LEU A CA 1
ATOM 1479 C C . LEU A 1 175 ? -23.077 -3.209 2.418 1.00 87.44 175 LEU A C 1
ATOM 1481 O O . LEU A 1 175 ? -23.097 -2.014 2.092 1.00 87.44 175 LEU A O 1
ATOM 1485 N N . LEU A 1 176 ? -23.153 -4.185 1.506 1.00 86.50 176 LEU A N 1
ATOM 1486 C CA . LEU A 1 176 ? -23.323 -3.926 0.082 1.00 86.50 176 LEU A CA 1
ATOM 1487 C C . LEU A 1 176 ? -24.778 -3.575 -0.229 1.00 86.50 176 LEU A C 1
ATOM 1489 O O . LEU A 1 176 ? -25.702 -4.363 -0.057 1.00 86.50 176 LEU A O 1
ATOM 1493 N N . ASN A 1 177 ? -24.980 -2.378 -0.774 1.00 84.44 177 ASN A N 1
ATOM 1494 C CA . ASN A 1 177 ? -26.297 -1.948 -1.220 1.00 84.44 177 ASN A CA 1
ATOM 1495 C C . ASN A 1 177 ? -26.545 -2.449 -2.646 1.00 84.44 177 ASN A C 1
ATOM 1497 O O . ASN A 1 177 ? -26.175 -1.773 -3.609 1.00 84.44 177 ASN A O 1
ATOM 1501 N N . PHE A 1 178 ? -27.172 -3.612 -2.800 1.00 83.12 178 PHE A N 1
ATOM 1502 C CA . PHE A 1 178 ? -27.615 -4.082 -4.112 1.00 83.12 178 PHE A CA 1
ATOM 1503 C C . PHE A 1 178 ? -28.767 -3.225 -4.633 1.00 83.12 178 PHE A C 1
ATOM 1505 O O . PHE A 1 178 ? -29.676 -2.829 -3.900 1.00 83.12 178 PHE A O 1
ATOM 1512 N N . ASN A 1 179 ? -28.717 -2.907 -5.919 1.00 80.25 179 ASN A N 1
ATOM 1513 C CA . ASN A 1 179 ? -29.819 -2.253 -6.594 1.00 80.25 179 ASN A CA 1
ATOM 1514 C C . ASN A 1 179 ? -30.774 -3.334 -7.106 1.00 80.25 179 ASN A C 1
ATOM 1516 O O . ASN A 1 179 ? -30.447 -4.051 -8.048 1.00 80.25 179 ASN A O 1
ATOM 1520 N N . VAL A 1 180 ? -31.948 -3.438 -6.483 1.00 78.44 180 VAL A N 1
ATOM 1521 C CA . VAL A 1 180 ? -33.010 -4.376 -6.869 1.00 78.44 180 VAL A CA 1
ATOM 1522 C C . VAL A 1 180 ? -34.210 -3.556 -7.355 1.00 78.44 180 VAL A C 1
ATOM 1524 O O . VAL A 1 180 ? -35.057 -3.162 -6.553 1.00 78.44 180 VAL A O 1
ATOM 1527 N N . PRO A 1 181 ? -34.266 -3.195 -8.649 1.00 71.81 181 PRO A N 1
ATOM 1528 C CA . PRO A 1 181 ? -35.360 -2.405 -9.182 1.00 71.81 181 PRO A CA 1
ATOM 1529 C C . PRO A 1 181 ? -36.584 -3.287 -9.417 1.00 71.81 181 PRO A C 1
ATOM 1531 O O . PRO A 1 181 ? -36.476 -4.382 -9.960 1.00 71.81 181 PRO A O 1
ATOM 1534 N N . LEU A 1 182 ? -37.762 -2.755 -9.092 1.00 70.50 182 LEU A N 1
ATOM 1535 C CA . LEU A 1 182 ? -39.054 -3.408 -9.340 1.00 70.50 182 LEU A CA 1
ATOM 1536 C C . LEU A 1 182 ? -39.313 -3.668 -10.835 1.00 70.50 182 LEU A C 1
ATOM 1538 O O . LEU A 1 182 ? -40.049 -4.580 -11.192 1.00 70.50 182 LEU A O 1
ATOM 1542 N N . THR A 1 183 ? -38.702 -2.871 -11.715 1.00 70.50 183 THR A N 1
ATOM 1543 C CA . THR A 1 183 ? -38.852 -2.974 -13.171 1.00 70.50 183 THR A CA 1
ATOM 1544 C C . THR A 1 183 ? -37.490 -2.971 -13.853 1.00 70.50 183 THR A C 1
ATOM 1546 O O . THR A 1 183 ? -36.703 -2.034 -13.680 1.00 70.50 183 THR A O 1
ATOM 1549 N N . SER A 1 184 ? -37.228 -3.988 -14.675 1.00 68.00 184 SER A N 1
ATOM 1550 C CA . SER A 1 184 ? -35.977 -4.105 -15.425 1.00 68.00 184 SER A CA 1
ATOM 1551 C C . SER A 1 184 ? -35.955 -3.125 -16.603 1.00 68.00 184 SER A C 1
ATOM 1553 O O . SER A 1 184 ? -36.533 -3.361 -17.661 1.00 68.00 184 SER A O 1
ATOM 1555 N N . THR A 1 185 ? -35.287 -1.991 -16.418 1.00 71.12 185 THR A N 1
ATOM 1556 C CA . THR A 1 185 ? -34.942 -1.049 -17.491 1.00 71.12 185 THR A CA 1
ATOM 1557 C C . THR A 1 185 ? -33.519 -1.301 -17.996 1.00 71.12 185 THR A C 1
ATOM 1559 O O . THR A 1 185 ? -32.669 -1.819 -17.266 1.00 71.12 185 THR A O 1
ATOM 1562 N N . ARG A 1 186 ? -33.199 -0.874 -19.227 1.00 66.75 186 ARG A N 1
ATOM 1563 C CA . ARG A 1 186 ? -31.827 -0.978 -19.773 1.00 66.75 186 ARG A CA 1
ATOM 1564 C C . ARG A 1 186 ? -30.771 -0.345 -18.852 1.00 66.75 186 ARG A C 1
ATOM 1566 O O . ARG A 1 186 ? -29.685 -0.894 -18.714 1.00 66.75 186 ARG A O 1
ATOM 1573 N N . ALA A 1 187 ? -31.112 0.757 -18.180 1.00 65.81 187 ALA A N 1
ATOM 1574 C CA . ALA A 1 187 ? -30.241 1.415 -17.206 1.00 65.81 187 ALA A CA 1
ATOM 1575 C C . ALA A 1 187 ? -30.081 0.604 -15.909 1.00 65.81 187 ALA A C 1
ATOM 1577 O O . ALA A 1 187 ? -28.982 0.513 -15.368 1.00 65.81 187 ALA A O 1
ATOM 1578 N N . SER A 1 188 ? -31.152 -0.038 -15.434 1.00 61.41 188 SER A N 1
ATOM 1579 C CA . SER A 1 188 ? -31.096 -0.860 -14.222 1.00 61.41 188 SER A CA 1
ATOM 1580 C C . SER A 1 188 ? -30.194 -2.088 -14.347 1.00 61.41 188 SER A C 1
ATOM 1582 O O . SER A 1 188 ? -29.551 -2.468 -13.376 1.00 61.41 188 SER A O 1
ATOM 1584 N N . LYS A 1 189 ? -30.067 -2.653 -15.555 1.00 61.03 189 LYS A N 1
ATOM 1585 C CA . LYS A 1 189 ? -29.191 -3.802 -15.834 1.00 61.03 189 LYS A CA 1
ATOM 1586 C C . LYS A 1 189 ? -27.698 -3.464 -15.711 1.00 61.03 189 LYS A C 1
ATOM 1588 O O .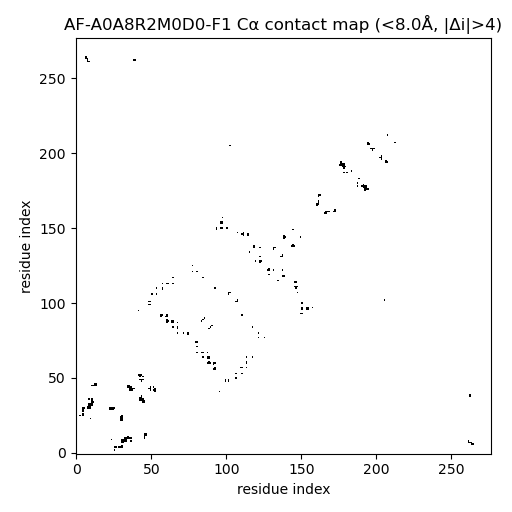 LYS A 1 189 ? -26.886 -4.357 -15.506 1.00 61.03 189 LYS A O 1
ATOM 1593 N N . LEU A 1 190 ? -27.343 -2.183 -15.833 1.00 63.19 190 LEU A N 1
ATOM 1594 C CA . LEU A 1 190 ? -25.971 -1.680 -15.701 1.00 63.19 190 LEU A CA 1
ATOM 1595 C C . LEU A 1 190 ? -25.637 -1.218 -14.272 1.00 63.19 190 LEU A C 1
ATOM 1597 O O . LEU A 1 190 ? -24.469 -1.011 -13.958 1.00 63.19 190 LEU A O 1
ATOM 1601 N N . MET A 1 191 ? -26.639 -1.055 -13.402 1.00 68.62 191 MET A N 1
ATOM 1602 C CA . MET A 1 191 ? -26.459 -0.617 -12.017 1.00 68.62 191 MET A CA 1
ATOM 1603 C C . MET A 1 191 ? -26.718 -1.780 -11.064 1.00 68.62 191 MET A C 1
ATOM 1605 O O . MET A 1 191 ? -27.834 -1.940 -10.585 1.00 68.62 191 MET A O 1
ATOM 1609 N N . VAL A 1 192 ? -25.681 -2.574 -10.785 1.00 73.44 192 VAL A N 1
ATOM 1610 C CA . VAL A 1 192 ? -25.741 -3.695 -9.824 1.00 73.44 192 VAL A CA 1
ATOM 1611 C C . VAL A 1 192 ? -25.802 -3.193 -8.378 1.00 73.44 192 VAL A C 1
ATOM 1613 O O . VAL A 1 192 ? -26.502 -3.760 -7.544 1.00 73.44 192 VAL A O 1
ATOM 1616 N N . PHE A 1 193 ? -25.113 -2.088 -8.083 1.00 81.75 193 PHE A N 1
ATOM 1617 C CA . PHE A 1 193 ? -25.062 -1.497 -6.747 1.00 81.75 193 PHE A CA 1
ATOM 1618 C C . PHE A 1 193 ? -25.780 -0.150 -6.705 1.00 81.75 193 PHE A C 1
ATOM 1620 O O . PHE A 1 193 ? -25.644 0.684 -7.606 1.00 81.75 193 PHE A O 1
ATOM 1627 N N . ARG A 1 194 ? -26.513 0.092 -5.620 1.00 78.81 194 ARG A N 1
ATOM 1628 C CA . ARG A 1 194 ? -27.111 1.384 -5.305 1.00 78.81 194 ARG A CA 1
ATOM 1629 C C . ARG A 1 194 ? -26.023 2.301 -4.754 1.00 78.81 194 ARG A C 1
ATOM 1631 O O . ARG A 1 194 ? -25.510 2.095 -3.658 1.00 78.81 194 ARG A O 1
ATOM 1638 N N . VAL A 1 195 ? -25.700 3.347 -5.506 1.00 71.38 195 VAL A N 1
ATOM 1639 C CA . VAL A 1 195 ? -24.740 4.373 -5.085 1.00 71.38 195 VAL A CA 1
ATOM 1640 C C . VAL A 1 195 ? -25.489 5.474 -4.322 1.00 71.38 195 VAL A C 1
ATOM 1642 O O . VAL A 1 195 ? -26.391 6.090 -4.898 1.00 71.38 195 VAL A O 1
ATOM 1645 N N . PRO A 1 196 ? -25.163 5.748 -3.045 1.00 68.50 196 PRO A N 1
ATOM 1646 C CA . PRO A 1 196 ? -25.791 6.845 -2.317 1.00 68.50 196 PRO A CA 1
ATOM 1647 C C . PRO A 1 196 ? -25.416 8.191 -2.951 1.00 68.50 196 PRO A C 1
ATOM 1649 O O . PRO A 1 196 ? -24.310 8.366 -3.465 1.00 68.50 196 PRO A O 1
ATOM 1652 N N . ARG A 1 197 ? -26.332 9.163 -2.914 1.00 68.50 197 ARG A N 1
ATOM 1653 C CA . ARG A 1 197 ? -26.017 10.538 -3.322 1.00 68.50 197 ARG A CA 1
ATOM 1654 C C . ARG A 1 197 ? -25.284 11.233 -2.184 1.00 68.50 197 ARG A C 1
ATOM 1656 O O . ARG A 1 197 ? -25.741 11.211 -1.046 1.00 68.50 197 ARG A O 1
ATOM 1663 N N . PHE A 1 198 ? -24.167 11.867 -2.510 1.00 69.19 198 PHE A N 1
ATOM 1664 C CA . PHE A 1 198 ? -23.337 12.565 -1.542 1.00 69.19 198 PHE A CA 1
ATOM 1665 C C . PHE A 1 198 ? -23.147 14.021 -1.951 1.00 69.19 198 PHE A C 1
ATOM 1667 O O . PHE A 1 198 ? -22.910 14.311 -3.119 1.00 69.19 198 PHE A O 1
ATOM 1674 N N . TYR A 1 199 ? -23.214 14.922 -0.972 1.00 61.19 199 TYR A N 1
ATOM 1675 C CA . TYR A 1 199 ? -23.070 16.367 -1.182 1.00 61.19 199 TYR A CA 1
ATOM 1676 C C . TYR A 1 199 ? -21.618 16.851 -1.111 1.00 61.19 199 TYR A C 1
ATOM 1678 O O . TYR A 1 199 ? -21.320 17.973 -1.506 1.00 61.19 199 TYR A O 1
ATOM 1686 N N . THR A 1 200 ? -20.702 16.020 -0.605 1.00 64.81 200 THR A N 1
ATOM 1687 C CA . THR A 1 200 ? -19.284 16.367 -0.492 1.00 64.81 200 THR A CA 1
ATOM 1688 C C . THR A 1 200 ? -18.450 15.598 -1.505 1.00 64.81 200 THR A C 1
ATOM 1690 O O . THR A 1 200 ? -18.644 14.398 -1.721 1.00 64.81 200 THR A O 1
ATOM 1693 N N . ASN A 1 201 ? -17.448 16.276 -2.071 1.00 61.91 201 ASN A N 1
ATOM 1694 C CA . ASN A 1 201 ? -16.487 15.668 -2.992 1.00 61.91 201 ASN A CA 1
ATOM 1695 C C . ASN A 1 201 ? -15.832 14.420 -2.383 1.00 61.91 201 ASN A C 1
ATOM 1697 O O . ASN A 1 201 ? -15.674 13.416 -3.070 1.00 61.91 201 ASN A O 1
ATOM 1701 N N . LEU A 1 202 ? -15.538 14.444 -1.077 1.00 57.62 202 LEU A N 1
ATOM 1702 C CA . LEU A 1 202 ? -14.967 13.311 -0.349 1.00 57.62 202 LEU A CA 1
ATOM 1703 C C . LEU A 1 202 ? -15.855 12.064 -0.428 1.00 57.62 202 LEU A C 1
ATOM 1705 O O . LEU A 1 202 ? -15.368 10.994 -0.782 1.00 57.62 202 LEU A O 1
ATOM 1709 N N . ALA A 1 203 ? -17.146 12.213 -0.136 1.00 57.69 203 ALA A N 1
ATOM 1710 C CA . ALA A 1 203 ? -18.076 11.094 -0.113 1.00 57.69 203 ALA A CA 1
ATOM 1711 C C . ALA A 1 203 ? -18.505 10.657 -1.531 1.00 57.69 203 ALA A C 1
ATOM 1713 O O . ALA A 1 203 ? -18.713 9.474 -1.791 1.00 57.69 203 ALA A O 1
ATOM 1714 N N . SER A 1 204 ? -18.522 11.583 -2.496 1.00 58.91 204 SER A N 1
ATOM 1715 C CA . SER A 1 204 ? -18.704 11.239 -3.913 1.00 58.91 204 SER A CA 1
ATOM 1716 C C . SER A 1 204 ? -17.506 10.465 -4.498 1.00 58.91 204 SER A C 1
ATOM 1718 O O . SER A 1 204 ? -17.694 9.548 -5.297 1.00 58.91 204 SER A O 1
ATOM 1720 N N . ALA A 1 205 ? -16.271 10.767 -4.075 1.00 56.12 205 ALA A N 1
ATOM 1721 C CA . ALA A 1 205 ? -15.034 10.148 -4.571 1.00 56.12 205 ALA A CA 1
ATOM 1722 C C . ALA A 1 205 ? -14.745 8.761 -3.966 1.00 56.12 205 ALA A C 1
ATOM 1724 O O . ALA A 1 205 ? -14.017 7.954 -4.558 1.00 56.12 205 ALA A O 1
ATOM 1725 N N . SER A 1 206 ? -15.285 8.469 -2.782 1.00 53.00 206 SER A N 1
ATOM 1726 C CA . SER A 1 206 ? -15.277 7.121 -2.207 1.00 53.00 206 SER A CA 1
ATOM 1727 C C . SER A 1 206 ? -16.292 6.210 -2.901 1.00 53.00 206 SER A C 1
ATOM 1729 O O . SER A 1 206 ? -15.986 5.044 -3.131 1.00 53.00 206 SER A O 1
ATOM 1731 N N . ALA A 1 207 ? -17.444 6.741 -3.317 1.00 47.41 207 ALA A N 1
ATOM 1732 C CA . ALA A 1 207 ? -18.512 5.960 -3.939 1.00 47.41 207 ALA A CA 1
ATOM 1733 C C . ALA A 1 207 ? -18.379 5.775 -5.463 1.00 47.41 207 ALA A C 1
ATOM 1735 O O . ALA A 1 207 ? -18.797 4.756 -6.000 1.00 47.41 207 ALA A O 1
ATOM 1736 N N . SER A 1 208 ? -17.762 6.722 -6.175 1.00 49.56 208 SER A N 1
ATOM 1737 C CA . SER A 1 208 ? -17.629 6.694 -7.645 1.00 49.56 208 SER A CA 1
ATOM 1738 C C . SER A 1 208 ? -16.615 5.678 -8.191 1.00 49.56 208 SER A C 1
ATOM 1740 O O . SER A 1 208 ? -16.601 5.431 -9.393 1.00 49.56 208 SER A O 1
ATOM 1742 N N . ARG A 1 209 ? -15.795 5.028 -7.350 1.00 43.09 209 ARG A N 1
ATOM 1743 C CA . ARG A 1 209 ? -14.832 4.000 -7.807 1.00 43.09 209 ARG A CA 1
ATOM 1744 C C . ARG A 1 209 ? -15.479 2.688 -8.256 1.00 43.09 209 ARG A C 1
ATOM 1746 O O . ARG A 1 209 ? -14.840 1.960 -9.024 1.00 43.09 209 ARG A O 1
ATOM 1753 N N . SER A 1 210 ? -16.717 2.413 -7.833 1.00 41.84 210 SER A N 1
ATOM 1754 C CA . SER A 1 210 ? -17.488 1.236 -8.262 1.00 41.84 210 SER A CA 1
ATOM 1755 C C . SER A 1 210 ? -17.952 1.324 -9.718 1.00 41.84 210 SER A C 1
ATOM 1757 O O . SER A 1 210 ? -18.202 0.294 -10.332 1.00 41.84 210 SER A O 1
ATOM 1759 N N . ASN A 1 211 ? -17.972 2.525 -10.304 1.00 32.41 211 ASN A N 1
ATOM 1760 C CA . ASN A 1 211 ? -18.290 2.722 -11.711 1.00 32.41 211 ASN A CA 1
ATOM 1761 C C . ASN A 1 211 ? -17.035 3.142 -12.484 1.00 32.41 211 ASN A C 1
ATOM 1763 O O . ASN A 1 211 ? -16.279 4.027 -12.085 1.00 32.41 211 ASN A O 1
ATOM 1767 N N . GLY A 1 212 ? -16.800 2.526 -13.639 1.00 34.72 212 GLY A N 1
ATOM 1768 C CA . GLY A 1 212 ? -15.831 2.976 -14.646 1.00 34.72 212 GLY A CA 1
ATOM 1769 C C . GLY A 1 212 ? -16.206 4.312 -15.307 1.00 34.72 212 GLY A C 1
ATOM 1770 O O . GLY A 1 212 ? -15.993 4.471 -16.501 1.00 34.72 212 GLY A O 1
ATOM 1771 N N . GLY A 1 213 ? -16.795 5.254 -14.566 1.00 29.11 213 GLY A N 1
ATOM 1772 C CA . GLY A 1 213 ? -17.244 6.544 -15.074 1.00 29.11 213 GLY A CA 1
ATOM 1773 C C . GLY A 1 213 ? -16.144 7.592 -14.978 1.00 29.11 213 GLY A C 1
ATOM 1774 O O . GLY A 1 213 ? -15.771 8.016 -13.886 1.00 29.11 213 GLY A O 1
ATOM 1775 N N . VAL A 1 214 ? -15.639 8.009 -16.135 1.00 29.25 214 VAL A N 1
ATOM 1776 C CA . VAL A 1 214 ? -14.855 9.235 -16.321 1.00 29.25 214 VAL A CA 1
ATOM 1777 C C . VAL A 1 214 ? -15.629 10.427 -15.720 1.00 29.25 214 VAL A C 1
ATOM 1779 O O . VAL A 1 214 ? -16.841 10.513 -15.928 1.00 29.25 214 VAL A O 1
ATOM 1782 N N . PRO A 1 215 ? -14.987 11.345 -14.969 1.00 29.64 215 PRO A N 1
ATOM 1783 C CA . PRO A 1 215 ? -15.651 12.556 -14.496 1.00 29.64 215 PRO A CA 1
ATOM 1784 C C . PRO A 1 215 ? -16.094 13.423 -15.680 1.00 29.64 215 PRO A C 1
ATOM 1786 O O . PRO A 1 215 ? -15.344 13.638 -16.632 1.00 29.64 215 PRO A O 1
ATOM 1789 N N . ALA A 1 216 ? -17.329 13.918 -15.609 1.00 28.44 216 ALA A N 1
ATOM 1790 C CA . ALA A 1 216 ? -17.951 14.771 -16.612 1.00 28.44 216 ALA A CA 1
ATOM 1791 C C . ALA A 1 216 ? -17.288 16.159 -16.661 1.00 28.44 216 ALA A C 1
ATOM 1793 O O . ALA A 1 216 ? -17.815 17.123 -16.117 1.00 28.44 216 ALA A O 1
ATOM 1794 N N . SER A 1 217 ? -16.120 16.265 -17.295 1.00 30.45 217 SER A N 1
ATOM 1795 C CA . SER A 1 217 ? -15.555 17.547 -17.731 1.00 30.45 217 SER A CA 1
ATOM 1796 C C . SER A 1 217 ? -14.428 17.389 -18.756 1.00 30.45 217 SER A C 1
ATOM 1798 O O . SER A 1 217 ? -13.354 17.957 -18.589 1.00 30.45 217 SER A O 1
ATOM 1800 N N . THR A 1 218 ? -14.641 16.657 -19.853 1.00 26.72 218 THR A N 1
ATOM 1801 C CA . THR A 1 218 ? -13.913 16.925 -21.113 1.00 26.72 218 THR A CA 1
ATOM 1802 C C . THR A 1 218 ? -14.698 16.364 -22.303 1.00 26.72 218 THR A C 1
ATOM 1804 O O . THR A 1 218 ? -14.536 15.211 -22.692 1.00 26.72 218 THR A O 1
ATOM 1807 N N . HIS A 1 219 ? -15.583 17.173 -22.891 1.00 28.27 219 HIS A N 1
ATOM 1808 C CA . HIS A 1 219 ? -16.008 16.943 -24.271 1.00 28.27 219 HIS A CA 1
ATOM 1809 C C . HIS A 1 219 ? -14.829 17.302 -25.177 1.00 28.27 219 HIS A C 1
ATOM 1811 O O . HIS A 1 219 ? -14.535 18.482 -25.327 1.00 28.27 219 HIS A O 1
ATOM 1817 N N . ALA A 1 220 ? -14.151 16.278 -25.704 1.00 26.17 220 ALA A N 1
ATOM 1818 C CA . ALA A 1 220 ? -13.470 16.220 -27.005 1.00 26.17 220 ALA A CA 1
ATOM 1819 C C . ALA A 1 220 ? -12.279 15.251 -26.932 1.00 26.17 220 ALA A C 1
ATOM 1821 O O . ALA A 1 220 ? -11.226 15.617 -26.421 1.00 26.17 220 ALA A O 1
ATOM 1822 N N . ALA A 1 221 ? -12.457 14.030 -27.444 1.00 25.55 221 ALA A N 1
ATOM 1823 C CA . ALA A 1 221 ? -11.502 13.327 -28.313 1.00 25.55 221 ALA A CA 1
ATOM 1824 C C . ALA A 1 221 ? -11.916 11.853 -28.479 1.00 25.55 221 ALA A C 1
ATOM 1826 O O . ALA A 1 221 ? -11.884 11.081 -27.528 1.00 25.55 221 ALA A O 1
ATOM 1827 N N . SER A 1 222 ? -12.308 11.527 -29.716 1.00 26.06 222 SER A N 1
ATOM 1828 C CA . SER A 1 222 ? -12.167 10.247 -30.435 1.00 26.06 222 SER A CA 1
ATOM 1829 C C . SER A 1 222 ? -12.466 8.915 -29.725 1.00 26.06 222 SER A C 1
ATOM 1831 O O . SER A 1 222 ? -11.749 8.465 -28.838 1.00 26.06 222 SER A O 1
ATOM 1833 N N . ASN A 1 223 ? -13.472 8.230 -30.277 1.00 27.20 223 ASN A N 1
ATOM 1834 C CA . ASN A 1 223 ? -13.775 6.811 -30.115 1.00 27.20 223 ASN A CA 1
ATOM 1835 C C . ASN A 1 223 ? -12.540 5.917 -30.345 1.00 27.20 223 ASN A C 1
ATOM 1837 O O . ASN A 1 223 ? -12.123 5.732 -31.486 1.00 27.20 223 ASN A O 1
ATOM 1841 N N . GLU A 1 224 ? -12.034 5.281 -29.291 1.00 27.06 224 GLU A N 1
ATOM 1842 C CA . GLU A 1 224 ? -11.273 4.033 -29.390 1.00 27.06 224 GLU A CA 1
ATOM 1843 C C . GLU A 1 224 ? -11.918 2.997 -28.466 1.00 27.06 224 GLU A C 1
ATOM 1845 O O . GLU A 1 224 ? -12.030 3.176 -27.252 1.00 27.06 224 GLU A O 1
ATOM 1850 N N . THR A 1 225 ? -12.392 1.913 -29.070 1.00 24.28 225 THR A N 1
ATOM 1851 C CA . THR A 1 225 ? -12.934 0.729 -28.409 1.00 24.28 225 THR A CA 1
ATOM 1852 C C . THR A 1 225 ? -11.880 0.165 -27.452 1.00 24.28 225 THR A C 1
ATOM 1854 O O . THR A 1 225 ? -10.867 -0.381 -27.885 1.00 24.28 225 THR A O 1
ATOM 1857 N N . LEU A 1 226 ? -12.095 0.307 -26.140 1.00 26.80 226 LEU A N 1
ATOM 1858 C CA . LEU A 1 226 ? -11.245 -0.278 -25.099 1.00 26.80 226 LEU A CA 1
ATOM 1859 C C . LEU A 1 226 ? -11.362 -1.808 -25.136 1.00 26.80 226 LEU A C 1
ATOM 1861 O O . LEU A 1 226 ? -12.207 -2.412 -24.477 1.00 26.80 226 LEU A O 1
ATOM 1865 N N . GLN A 1 227 ? -10.496 -2.436 -25.925 1.00 24.77 227 GLN A N 1
ATOM 1866 C CA . GLN A 1 227 ? -10.251 -3.870 -25.886 1.00 24.77 227 GLN A CA 1
ATOM 1867 C C . GLN A 1 227 ? -9.579 -4.205 -24.546 1.00 24.77 227 GLN A C 1
ATOM 1869 O O . GLN A 1 227 ? -8.483 -3.722 -24.253 1.00 24.77 227 GLN A O 1
ATOM 1874 N N . TYR A 1 228 ? -10.240 -5.020 -23.719 1.00 32.28 228 TYR A N 1
ATOM 1875 C CA . TYR A 1 228 ? -9.654 -5.584 -22.501 1.00 32.28 228 TYR A CA 1
ATOM 1876 C C . TYR A 1 228 ? -8.302 -6.250 -22.836 1.00 32.28 228 TYR A C 1
ATOM 1878 O O . TYR A 1 228 ? -8.274 -7.138 -23.693 1.00 32.28 228 TYR A O 1
ATOM 1886 N N . PRO A 1 229 ? -7.180 -5.872 -22.193 1.00 33.66 229 PRO A N 1
ATOM 1887 C CA . PRO A 1 229 ? -5.906 -6.528 -22.448 1.00 33.66 229 PRO A CA 1
ATOM 1888 C C . PRO A 1 229 ? -5.965 -7.964 -21.914 1.00 33.66 229 PRO A C 1
ATOM 1890 O O . PRO A 1 229 ? -6.158 -8.187 -20.715 1.00 33.66 229 PRO A O 1
ATOM 1893 N N . GLN A 1 230 ? -5.792 -8.943 -22.809 1.00 31.00 230 GLN A N 1
ATOM 1894 C CA . GLN A 1 230 ? -5.777 -10.379 -22.487 1.00 31.00 230 GLN A CA 1
ATOM 1895 C C . GLN A 1 230 ? -4.731 -10.749 -21.414 1.00 31.00 230 GLN A C 1
ATOM 1897 O O . GLN A 1 230 ? -4.874 -11.755 -20.719 1.00 31.00 230 GLN A O 1
ATOM 1902 N N . ASP A 1 231 ? -3.745 -9.881 -21.188 1.00 36.31 231 ASP A N 1
ATOM 1903 C CA . ASP A 1 231 ? -2.708 -10.017 -20.160 1.00 36.31 231 ASP A CA 1
ATOM 1904 C C . ASP A 1 231 ? -3.240 -9.957 -18.717 1.00 36.31 231 ASP A C 1
ATOM 1906 O O . ASP A 1 231 ? -2.595 -10.445 -17.787 1.00 36.31 231 ASP A O 1
ATOM 1910 N N . ALA A 1 232 ? -4.432 -9.392 -18.495 1.00 35.53 232 ALA A N 1
ATOM 1911 C CA . ALA A 1 232 ? -5.048 -9.401 -17.171 1.00 35.53 232 ALA A CA 1
ATOM 1912 C C . ALA A 1 232 ? -5.464 -10.830 -16.769 1.00 35.53 232 ALA A C 1
ATOM 1914 O O . ALA A 1 232 ? -5.176 -11.257 -15.652 1.00 35.53 232 ALA A O 1
ATOM 1915 N N . LEU A 1 233 ? -6.047 -11.597 -17.700 1.00 31.61 233 LEU A N 1
ATOM 1916 C CA . LEU A 1 233 ? -6.478 -12.994 -17.521 1.00 31.61 233 LEU A CA 1
ATOM 1917 C C . LEU A 1 233 ? -5.319 -13.938 -17.195 1.00 31.61 233 LEU A C 1
ATOM 1919 O O . LEU A 1 233 ? -5.434 -14.756 -16.280 1.00 31.61 233 LEU A O 1
ATOM 1923 N N . SER A 1 234 ? -4.178 -13.783 -17.864 1.00 33.84 234 SER A N 1
ATOM 1924 C CA . SER A 1 234 ? -2.986 -14.587 -17.570 1.00 33.84 234 SER A CA 1
ATOM 1925 C C . SER A 1 234 ? -2.419 -14.270 -16.180 1.00 33.84 234 SER A C 1
ATOM 1927 O O . SER A 1 234 ? -2.059 -15.178 -15.425 1.00 33.84 234 SER A O 1
ATOM 1929 N N . HIS A 1 235 ? -2.435 -12.996 -15.775 1.00 37.44 235 HIS A N 1
ATOM 1930 C CA . HIS A 1 235 ? -2.032 -12.574 -14.434 1.00 37.44 235 HIS A CA 1
ATOM 1931 C C . HIS A 1 235 ? -3.002 -13.078 -13.341 1.00 37.44 235 HIS A C 1
ATOM 1933 O O . HIS A 1 235 ? -2.556 -13.437 -12.247 1.00 37.44 235 HIS A O 1
ATOM 1939 N N . PHE A 1 236 ? -4.307 -13.170 -13.634 1.00 39.34 236 PHE A N 1
ATOM 1940 C CA . PHE A 1 236 ? -5.323 -13.747 -12.738 1.00 39.34 236 PHE A CA 1
ATOM 1941 C C . PHE A 1 236 ? -5.117 -15.256 -12.515 1.00 39.34 236 PHE A C 1
ATOM 1943 O O . PHE A 1 236 ? -5.143 -15.723 -11.375 1.00 39.34 236 PHE A O 1
ATOM 1950 N N . GLN A 1 237 ? -4.813 -16.019 -13.568 1.00 33.12 237 GLN A N 1
ATOM 1951 C CA . GLN A 1 237 ? -4.587 -17.470 -13.474 1.00 33.12 237 GLN A CA 1
ATOM 1952 C C . GLN A 1 237 ? -3.318 -17.852 -12.690 1.00 33.12 237 GLN A C 1
ATOM 1954 O O . GLN A 1 237 ? -3.227 -18.959 -12.153 1.00 33.12 237 GLN A O 1
ATOM 1959 N N . VAL A 1 238 ? -2.320 -16.964 -12.623 1.00 42.16 238 VAL A N 1
ATOM 1960 C CA . VAL A 1 238 ? -1.079 -17.186 -11.856 1.00 42.16 238 VAL A CA 1
ATOM 1961 C C . VAL A 1 238 ? -1.274 -16.899 -10.363 1.00 42.16 238 VAL A C 1
ATOM 1963 O O . VAL A 1 238 ? -0.684 -17.586 -9.528 1.00 42.16 238 VAL A O 1
ATOM 1966 N N . LEU A 1 239 ? -2.108 -15.915 -10.014 1.00 34.59 239 LEU A N 1
ATOM 1967 C CA . LEU A 1 239 ? -2.435 -15.588 -8.621 1.00 34.59 239 LEU A CA 1
ATOM 1968 C C . LEU A 1 239 ? -3.305 -16.669 -7.969 1.00 34.59 239 LEU A C 1
ATOM 1970 O O . LEU A 1 239 ? -2.988 -17.096 -6.859 1.00 34.59 239 LEU A O 1
ATOM 1974 N N . ASN A 1 240 ? -4.321 -17.174 -8.675 1.00 35.31 240 ASN A N 1
ATOM 1975 C CA . ASN A 1 240 ? -5.191 -18.236 -8.155 1.00 35.31 240 ASN A CA 1
ATOM 1976 C C . ASN A 1 240 ? -4.412 -19.541 -7.903 1.00 35.31 240 ASN A C 1
ATOM 1978 O O . ASN A 1 240 ? -4.464 -20.079 -6.802 1.00 35.31 240 ASN A O 1
ATOM 1982 N N . ARG A 1 241 ? -3.520 -19.943 -8.824 1.00 35.12 241 ARG A N 1
ATOM 1983 C CA . ARG A 1 241 ? -2.656 -21.130 -8.646 1.00 35.12 241 ARG A CA 1
ATOM 1984 C C . ARG A 1 241 ? -1.720 -21.074 -7.431 1.00 35.12 241 ARG A C 1
ATOM 1986 O O . ARG A 1 241 ? -1.240 -22.116 -6.988 1.00 35.12 241 ARG A O 1
ATOM 1993 N N . ARG A 1 242 ? -1.411 -19.883 -6.905 1.00 39.75 242 ARG A N 1
ATOM 1994 C CA . ARG A 1 242 ? -0.592 -19.716 -5.688 1.00 39.75 242 ARG A CA 1
ATOM 1995 C C . ARG A 1 242 ? -1.419 -19.745 -4.403 1.00 39.75 242 ARG A C 1
ATOM 1997 O O . ARG A 1 242 ? -0.857 -20.069 -3.360 1.00 39.75 242 ARG A O 1
ATOM 2004 N N . LEU A 1 243 ? -2.707 -19.412 -4.479 1.00 36.59 243 LEU A N 1
ATOM 2005 C CA . LEU A 1 243 ? -3.641 -19.471 -3.355 1.00 36.59 243 LEU A CA 1
ATOM 2006 C C . LEU A 1 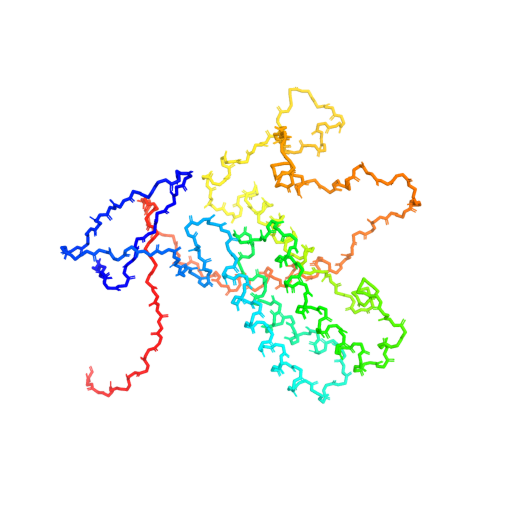243 ? -4.172 -20.898 -3.153 1.00 36.59 243 LEU A C 1
ATOM 2008 O O . LEU A 1 243 ? -4.197 -21.366 -2.019 1.00 36.59 243 LEU A O 1
ATOM 2012 N N . ASP A 1 244 ? -4.453 -21.627 -4.236 1.00 35.84 244 ASP A N 1
ATOM 2013 C CA . ASP A 1 244 ? -4.969 -23.004 -4.165 1.00 35.84 244 ASP A CA 1
ATOM 2014 C C . ASP A 1 244 ? -3.959 -23.992 -3.560 1.00 35.84 244 ASP A C 1
ATOM 2016 O O . ASP A 1 244 ? -4.334 -24.909 -2.839 1.00 35.84 244 ASP A O 1
ATOM 2020 N N . ARG A 1 245 ? -2.650 -23.763 -3.749 1.00 39.38 245 ARG A N 1
ATOM 2021 C CA . ARG A 1 245 ? -1.585 -24.597 -3.152 1.00 39.38 245 ARG A CA 1
ATOM 2022 C C . ARG A 1 245 ? -1.450 -24.463 -1.629 1.00 39.38 245 ARG A C 1
ATOM 2024 O O . ARG A 1 245 ? -0.636 -25.172 -1.047 1.00 39.38 245 ARG A O 1
ATOM 2031 N N . ARG A 1 246 ? -2.178 -23.540 -0.989 1.00 39.84 246 ARG A N 1
ATOM 2032 C CA . ARG A 1 246 ? -2.168 -23.345 0.473 1.00 39.84 246 ARG A CA 1
ATOM 2033 C C . ARG A 1 246 ? -3.405 -23.912 1.180 1.00 39.84 246 ARG A C 1
ATOM 2035 O O . ARG A 1 246 ? -3.462 -23.818 2.400 1.00 39.84 246 ARG A O 1
ATOM 2042 N N . ARG A 1 247 ? -4.369 -24.496 0.457 1.00 37.06 247 ARG A N 1
ATOM 2043 C CA . ARG A 1 247 ? -5.493 -25.235 1.055 1.00 37.06 247 ARG A CA 1
ATOM 2044 C C . ARG A 1 247 ? -5.082 -26.694 1.271 1.00 37.06 247 ARG A C 1
ATOM 2046 O O . ARG A 1 247 ? -5.079 -27.475 0.326 1.00 37.06 247 ARG A O 1
ATOM 2053 N N . THR A 1 248 ? -4.713 -27.054 2.496 1.00 33.78 248 THR A N 1
ATOM 2054 C CA . THR A 1 248 ? -4.829 -28.442 2.978 1.00 33.78 248 THR A CA 1
ATOM 2055 C C . THR A 1 248 ? -6.250 -28.669 3.519 1.00 33.78 248 THR A C 1
ATOM 2057 O O . THR A 1 248 ? -6.853 -27.695 3.968 1.00 33.78 248 THR A O 1
ATOM 2060 N N . PRO A 1 249 ? -6.802 -29.898 3.481 1.00 31.61 249 PRO A N 1
ATOM 2061 C CA . PRO A 1 249 ? -8.243 -30.137 3.646 1.00 31.61 249 PRO A CA 1
ATOM 2062 C C . PRO A 1 249 ? -8.780 -30.173 5.089 1.00 31.61 249 PRO A C 1
ATOM 2064 O O . PRO A 1 249 ? -9.963 -30.427 5.259 1.00 31.61 249 PRO A O 1
ATOM 2067 N N . ASP A 1 250 ? -7.966 -29.917 6.117 1.00 29.22 250 ASP A N 1
ATOM 2068 C CA . ASP A 1 250 ? -8.320 -30.289 7.500 1.00 29.22 250 ASP A CA 1
ATOM 2069 C C . ASP A 1 250 ? -8.527 -29.084 8.437 1.00 29.22 250 ASP A C 1
ATOM 2071 O O . ASP A 1 250 ? -7.814 -28.929 9.428 1.00 29.22 250 ASP A O 1
ATOM 2075 N N . ALA A 1 251 ? -9.481 -28.197 8.140 1.00 31.34 251 ALA A N 1
ATOM 2076 C CA . ALA A 1 251 ? -9.814 -27.091 9.049 1.00 31.34 251 ALA A CA 1
ATOM 2077 C C . ALA A 1 251 ? -11.318 -26.777 9.118 1.00 31.34 251 ALA A C 1
ATOM 2079 O O . ALA A 1 251 ? -11.704 -25.615 9.188 1.00 31.34 251 ALA A O 1
ATOM 2080 N N . ASP A 1 252 ? -12.155 -27.815 9.140 1.00 32.53 252 ASP A N 1
ATOM 2081 C CA . ASP A 1 252 ? -13.568 -27.708 9.512 1.00 32.53 252 ASP A CA 1
ATOM 2082 C C . ASP A 1 252 ? -13.742 -28.173 10.966 1.00 32.53 252 ASP A C 1
ATOM 2084 O O . ASP A 1 252 ? -13.958 -29.357 11.209 1.00 32.53 252 ASP A O 1
ATOM 2088 N N . ALA A 1 253 ? -13.586 -27.256 11.933 1.00 28.78 253 ALA A N 1
ATOM 2089 C CA . ALA A 1 253 ? -14.253 -27.273 13.249 1.00 28.78 253 ALA A CA 1
ATOM 2090 C C . ALA A 1 253 ? -13.708 -26.164 14.177 1.00 28.78 253 ALA A C 1
ATOM 2092 O O . ALA A 1 253 ? -12.580 -26.273 14.653 1.00 28.78 253 ALA A O 1
ATOM 2093 N N . LEU A 1 254 ? -14.532 -25.141 14.462 1.00 27.58 254 LEU A N 1
ATOM 2094 C CA . LEU A 1 254 ? -14.872 -24.601 15.802 1.00 27.58 254 LEU A CA 1
ATOM 2095 C C . LEU A 1 254 ? -15.242 -23.101 15.783 1.00 27.58 254 LEU A C 1
ATOM 2097 O O . LEU A 1 254 ? -14.398 -22.228 15.602 1.00 27.58 254 LEU A O 1
ATOM 2101 N N . ASP A 1 255 ? -16.536 -22.880 16.023 1.00 25.92 255 ASP A N 1
ATOM 2102 C CA . ASP A 1 255 ? -17.219 -21.845 16.812 1.00 25.92 255 ASP A CA 1
ATOM 2103 C C . ASP A 1 255 ? -16.809 -20.358 16.777 1.00 25.92 255 ASP A C 1
ATOM 2105 O O . ASP A 1 255 ? -15.816 -19.897 17.336 1.00 25.92 255 ASP A O 1
ATOM 2109 N N . SER A 1 256 ? -17.768 -19.593 16.247 1.00 28.97 256 SER A N 1
ATOM 2110 C CA . SER A 1 256 ? -18.351 -18.343 16.757 1.00 28.97 256 SER A CA 1
ATOM 2111 C C . SER A 1 256 ? -17.901 -17.825 18.136 1.00 28.97 256 SER A C 1
ATOM 2113 O O . SER A 1 256 ? -18.263 -18.400 19.162 1.00 28.97 256 SER A O 1
ATOM 2115 N N . ASN A 1 257 ? -17.271 -16.638 18.163 1.00 22.42 257 ASN A N 1
ATOM 2116 C CA . ASN A 1 257 ? -17.717 -15.460 18.936 1.00 22.42 257 ASN A CA 1
ATOM 2117 C C . ASN A 1 257 ? -16.759 -14.252 18.814 1.00 22.42 257 ASN A C 1
ATOM 2119 O O . ASN A 1 257 ? -15.547 -14.391 18.901 1.00 22.42 257 ASN A O 1
ATOM 2123 N N . MET A 1 258 ? -17.358 -13.056 18.719 1.00 22.50 258 MET A N 1
ATOM 2124 C CA . MET A 1 258 ? -16.856 -11.754 19.195 1.00 22.50 258 MET A CA 1
ATOM 2125 C C . MET A 1 258 ? -15.481 -11.266 18.683 1.00 22.50 258 MET A C 1
ATOM 2127 O O . MET A 1 258 ? -14.419 -11.626 19.181 1.00 22.50 258 MET A O 1
ATOM 2131 N N . PHE A 1 259 ? -15.509 -10.316 17.742 1.00 23.08 259 PHE A N 1
ATOM 2132 C CA . PHE A 1 259 ? -14.316 -9.660 17.199 1.00 23.08 259 PHE A CA 1
ATOM 2133 C C . PHE A 1 259 ? -13.706 -8.669 18.214 1.00 23.08 259 PHE A C 1
ATOM 2135 O O . PHE A 1 259 ? -14.023 -7.479 18.228 1.00 23.08 259 PHE A O 1
ATOM 2142 N N . ILE A 1 260 ? -12.815 -9.164 19.075 1.00 24.66 260 ILE A N 1
ATOM 2143 C CA . ILE A 1 260 ? -11.820 -8.365 19.801 1.00 24.66 260 ILE A CA 1
ATOM 2144 C C . ILE A 1 260 ? -10.480 -8.641 19.115 1.00 24.66 260 ILE A C 1
ATOM 2146 O O . ILE A 1 260 ? -9.907 -9.717 19.260 1.00 24.66 260 ILE A O 1
ATOM 2150 N N . GLY A 1 261 ? -9.988 -7.682 18.328 1.00 26.38 261 GLY A N 1
ATOM 2151 C CA . GLY A 1 261 ? -8.696 -7.800 17.653 1.00 26.38 261 GLY A CA 1
ATOM 2152 C C . GLY A 1 261 ? -7.542 -7.756 18.657 1.00 26.38 261 GLY A C 1
ATOM 2153 O O . GLY A 1 261 ? -7.059 -6.679 18.994 1.00 26.38 261 GLY A O 1
ATOM 2154 N N . ILE A 1 262 ? -7.104 -8.921 19.141 1.00 26.98 262 ILE A N 1
ATOM 2155 C CA . ILE A 1 262 ? -5.850 -9.099 19.882 1.00 26.98 262 ILE A CA 1
ATOM 2156 C C . ILE A 1 262 ? -4.888 -9.830 18.953 1.00 26.98 262 ILE A C 1
ATOM 2158 O O . ILE A 1 262 ? -5.042 -11.022 18.702 1.00 26.98 262 ILE A O 1
ATOM 2162 N N . THR A 1 263 ? -3.876 -9.134 18.438 1.00 33.56 263 THR A N 1
ATOM 2163 C CA . THR A 1 263 ? -2.870 -9.752 17.566 1.00 33.56 263 THR A CA 1
ATOM 2164 C C . THR A 1 263 ? -1.536 -9.820 18.285 1.00 33.56 263 THR A C 1
ATOM 2166 O O . THR A 1 263 ? -0.900 -8.799 18.545 1.00 33.56 263 THR A O 1
ATOM 2169 N N . SER A 1 264 ? -1.103 -11.038 18.613 1.00 25.58 264 SER A N 1
ATOM 2170 C CA . SER A 1 264 ? 0.228 -11.288 19.160 1.00 25.58 264 SER A CA 1
ATOM 2171 C C . SER A 1 264 ? 1.262 -11.166 18.034 1.00 25.58 264 SER A C 1
ATOM 2173 O O . SER A 1 264 ? 1.226 -11.917 17.058 1.00 25.58 264 SER A O 1
ATOM 2175 N N . SER A 1 265 ? 2.190 -10.217 18.163 1.00 29.77 265 SER A N 1
ATOM 2176 C CA . SER A 1 265 ? 3.360 -10.122 17.287 1.00 29.77 265 SER A CA 1
ATOM 2177 C C . SER A 1 265 ? 4.329 -11.263 17.620 1.00 29.77 265 SER A C 1
ATOM 2179 O O . SER A 1 265 ? 4.921 -11.293 18.704 1.00 29.77 265 SER A O 1
ATOM 2181 N N . GLY A 1 266 ? 4.463 -12.219 16.701 1.00 27.67 266 GLY A N 1
ATOM 2182 C CA . GLY A 1 266 ? 5.521 -13.223 16.711 1.00 27.67 266 GLY A CA 1
ATOM 2183 C C . GLY A 1 266 ? 6.723 -12.707 15.930 1.00 27.67 266 GLY A C 1
ATOM 2184 O O . GLY A 1 266 ? 6.609 -12.482 14.730 1.00 27.67 266 GLY A O 1
ATOM 2185 N N . ASP A 1 267 ? 7.855 -12.538 16.610 1.00 29.80 267 ASP A N 1
ATOM 2186 C CA . ASP A 1 267 ? 9.165 -12.518 15.969 1.00 29.80 267 ASP A CA 1
ATOM 2187 C C . ASP A 1 267 ? 10.025 -13.629 16.579 1.00 29.80 267 ASP A C 1
ATOM 2189 O O . ASP A 1 267 ? 10.074 -13.819 17.796 1.00 29.80 267 ASP A O 1
ATOM 2193 N N . ASN A 1 268 ? 10.654 -14.359 15.659 1.00 29.53 268 ASN A N 1
ATOM 2194 C CA . ASN A 1 268 ? 11.688 -15.368 15.832 1.00 29.53 268 ASN A CA 1
ATOM 2195 C C . ASN A 1 268 ? 12.723 -14.974 16.890 1.00 29.53 268 ASN A C 1
ATOM 2197 O O . ASN A 1 268 ? 13.414 -13.966 16.736 1.00 29.53 268 ASN A O 1
ATOM 2201 N N . VAL A 1 269 ? 12.935 -15.858 17.862 1.00 30.25 269 VAL A N 1
ATOM 2202 C CA . VAL A 1 269 ? 14.207 -15.943 18.576 1.00 30.25 269 VAL A CA 1
ATOM 2203 C C . VAL A 1 269 ? 14.723 -17.365 18.413 1.00 30.25 269 VAL A C 1
ATOM 2205 O O . VAL A 1 269 ? 14.139 -18.317 18.919 1.00 30.25 269 VAL A O 1
ATOM 2208 N N . ASN A 1 270 ? 15.817 -17.481 17.660 1.00 26.64 270 ASN A N 1
ATOM 2209 C CA . ASN A 1 270 ? 16.732 -18.610 17.731 1.00 26.64 270 ASN A CA 1
ATOM 2210 C C . ASN A 1 270 ? 17.191 -18.767 19.185 1.00 26.64 270 ASN A C 1
ATOM 2212 O O . ASN A 1 270 ? 17.885 -17.891 19.700 1.00 26.64 270 ASN A O 1
ATOM 2216 N N . SER A 1 271 ? 16.881 -19.899 19.806 1.00 27.59 271 SER A N 1
ATOM 2217 C CA . SER A 1 271 ? 17.639 -20.399 20.949 1.00 27.59 271 SER A CA 1
ATOM 2218 C C . SER A 1 271 ? 17.847 -21.900 20.790 1.00 27.59 271 SER A C 1
ATOM 2220 O O . SER A 1 271 ? 16.935 -22.701 20.973 1.00 27.59 271 SER A O 1
ATOM 2222 N N . HIS A 1 272 ? 19.077 -22.227 20.400 1.00 24.89 272 HIS A N 1
ATOM 2223 C CA . HIS A 1 272 ? 19.782 -23.475 20.675 1.00 24.89 272 HIS A CA 1
ATOM 2224 C C . HIS A 1 272 ? 19.576 -23.906 22.136 1.00 24.89 272 HIS A C 1
ATOM 2226 O O . HIS A 1 272 ? 19.766 -23.046 22.983 1.00 24.89 272 HIS A O 1
ATOM 2232 N N . TYR A 1 273 ? 19.225 -25.175 22.382 1.00 27.34 273 TYR A N 1
ATOM 2233 C CA . TYR A 1 273 ? 19.620 -26.093 23.482 1.00 27.34 273 TYR A CA 1
ATOM 2234 C C . TYR A 1 273 ? 18.840 -27.408 23.223 1.00 27.34 273 TYR A C 1
ATOM 2236 O O . TYR A 1 273 ? 17.615 -27.390 23.213 1.00 27.34 273 TYR A O 1
ATOM 2244 N N . ASP A 1 274 ? 19.429 -28.444 22.623 1.00 26.00 274 ASP A N 1
ATOM 2245 C CA . ASP A 1 274 ? 20.211 -29.545 23.225 1.00 26.00 274 ASP A CA 1
ATOM 2246 C C . ASP A 1 274 ? 19.486 -30.392 24.303 1.00 26.00 274 ASP A C 1
ATOM 2248 O O . ASP A 1 274 ? 19.206 -29.918 25.397 1.00 26.00 274 ASP A O 1
ATOM 2252 N N . TYR A 1 275 ? 19.263 -31.666 23.925 1.00 25.64 275 TYR A N 1
ATOM 2253 C CA . TYR A 1 275 ? 19.108 -32.939 24.664 1.00 25.64 275 TYR A CA 1
ATOM 2254 C C . TYR A 1 275 ? 18.187 -33.065 25.897 1.00 25.64 275 TYR A C 1
ATOM 2256 O O . TYR A 1 275 ? 18.489 -32.533 26.958 1.00 25.64 275 TYR A O 1
ATOM 2264 N N . LEU A 1 276 ? 17.200 -33.979 25.817 1.00 26.06 276 LEU A N 1
ATOM 2265 C CA . LEU A 1 276 ? 17.199 -35.279 26.532 1.00 26.06 276 LEU A CA 1
ATOM 2266 C C . LEU A 1 276 ? 15.901 -36.085 26.279 1.00 26.06 276 LEU A C 1
ATOM 2268 O O . LEU A 1 276 ? 14.823 -35.621 26.633 1.00 26.06 276 LEU A O 1
ATOM 2272 N N . ILE A 1 277 ? 16.110 -37.304 25.749 1.00 34.06 277 ILE A N 1
ATOM 2273 C CA . ILE A 1 277 ? 15.257 -38.518 25.663 1.00 34.06 277 ILE A CA 1
ATOM 2274 C C . ILE A 1 277 ? 13.935 -38.406 24.894 1.00 34.06 277 ILE A C 1
ATOM 2276 O O . ILE A 1 277 ? 12.960 -37.826 25.413 1.00 34.06 277 ILE A O 1
#

Radius of gyration: 23.4 Å; Cα contacts (8 Å, |Δi|>4): 181; chains: 1; bounding box: 63×56×67 Å

Solvent-accessible surface area (backbone atoms only — not comparable to full-atom values): 17876 Å² total; per-residue (Å²): 137,86,82,61,50,91,61,41,66,40,72,70,76,68,93,62,92,68,87,84,88,77,88,48,64,48,95,90,35,76,41,49,77,46,66,59,49,73,49,100,88,44,43,48,37,48,81,70,67,32,57,71,35,52,54,52,41,44,53,51,27,49,54,42,42,53,51,48,57,65,76,44,64,86,58,85,52,65,66,60,54,50,51,50,41,48,64,59,21,46,45,58,72,50,62,70,34,78,79,56,65,66,84,55,64,70,56,50,50,54,54,44,48,55,57,53,52,51,52,49,55,51,28,48,77,68,74,39,42,83,80,48,75,51,69,70,56,45,28,64,74,70,73,45,80,55,68,68,58,51,49,50,50,50,41,51,51,52,52,52,33,46,73,69,65,74,42,97,46,67,74,65,53,69,71,56,48,66,43,81,68,98,63,92,42,83,69,52,76,74,36,63,56,55,76,81,89,56,96,43,70,70,58,38,62,68,58,48,71,84,46,97,65,77,77,96,80,74,96,81,81,81,96,70,85,85,71,79,66,70,67,55,59,58,54,51,58,56,54,50,62,61,54,60,76,68,67,74,93,86,79,90,83,82,80,93,79,80,97,70,89,77,63,76,84,84,76,92,73,93,72,92,80,84,90,83,136